Protein AF-A0AAW0F6B8-F1 (afdb_monomer_lite)

pLDDT: mean 89.06, std 10.32, range [27.55, 97.75]

Foldseek 3Di:
DVLVVVQVCLVPADQQKWKWKWKWFDDVVVQWIFTQQDPPTDTDHFFWWADPQEGIDTPPTDIDTDNDSVVVVVSVVRRVVVNVVVLGKMWMKMKMWDCDPVVLKIFIDMDIDIGRPPDPVLLVVLLPDDLLPSHPCSQQFAEADDHDDDDDDDPPDPDVVNVVSVVSVVSSVVRGDYDHHDTRILVVVLVVLVVVLVVLVVVLVVDDDPVVNVVSVVVSVQSVVSSVLSVVCSVPVGPDDRDIGGSPPVPDPD

Secondary structure (DSSP, 8-state):
-HHHHHHHHHHH--TT-EEEEEEEEEETTTTEEEESSSTTPPPEE--EEEETTTEEEETT---EEE-SHHHHHHHHHHHHHHHHHTTPEEEEEEEEEEEEGGGTEEEEEEEEEEE-SS--HHHHHHHHS-GGGSGGGTTTTTSBS---------SSS--HHHHHHHHHHHHHHHH--PBPPPP-BHHHHHHHHHHHHHHHHHHHHH---HHHHHHHHHHHHHHHHHHHHHHHHHHS-TT-PPP-EE--TT----

Sequence (254 aa):
MVDRTVRRALAKMPPSNALFMSLCALKEGENVVLDTLTDGDDFKPVEVNTSPLFGPSVAGANFVKVTVVEQFSKLMGAGLRRCGESRACVVLQLVQVEVKESEQDVNVSSLLALMCPGDISIYRHALDQPVKERGLLSLALGGSCYTVFAAGLTKQPVDEGCLMLSRVAQAVKGSVRNLKPRDGSMKRFIEHTRGAVAQMQRNLERATSDEDKAKMQGYIDTVTLMVEKSEAYLADPVDKMPPTFPHNRERREL

Radius of gyration: 19.89 Å; chains: 1; bounding box: 53×45×49 Å

Structure (mmCIF, N/CA/C/O backbone):
data_AF-A0AAW0F6B8-F1
#
_entry.id   AF-A0AAW0F6B8-F1
#
loop_
_atom_site.group_PDB
_atom_site.id
_atom_site.type_symbol
_atom_site.label_atom_id
_atom_site.label_alt_id
_atom_site.label_comp_id
_atom_site.label_asym_id
_atom_site.label_entity_id
_atom_site.label_seq_id
_atom_site.pdbx_PDB_ins_code
_atom_site.Cartn_x
_atom_site.Cartn_y
_atom_site.Cartn_z
_atom_site.occupancy
_atom_site.B_iso_or_equiv
_atom_site.auth_seq_id
_atom_site.auth_comp_id
_atom_site.auth_asym_id
_atom_site.auth_atom_id
_atom_site.pdbx_PDB_model_num
ATOM 1 N N . MET A 1 1 ? 15.319 -7.200 -6.765 1.00 67.38 1 MET A N 1
ATOM 2 C CA . MET A 1 1 ? 15.077 -7.261 -5.303 1.00 67.38 1 MET A CA 1
ATOM 3 C C . MET A 1 1 ? 13.733 -7.912 -4.993 1.00 67.38 1 MET A C 1
ATOM 5 O O . MET A 1 1 ? 13.733 -8.931 -4.318 1.00 67.38 1 MET A O 1
ATOM 9 N N . VAL A 1 2 ? 12.629 -7.390 -5.541 1.00 85.75 2 VAL A N 1
ATOM 10 C CA . VAL A 1 2 ? 11.258 -7.880 -5.295 1.00 85.75 2 VAL A CA 1
ATOM 11 C C . VAL A 1 2 ? 11.065 -9.373 -5.605 1.00 85.75 2 VAL A C 1
ATOM 13 O O . VAL A 1 2 ? 10.545 -10.085 -4.756 1.00 85.75 2 VAL A O 1
ATOM 16 N N . ASP A 1 3 ? 11.552 -9.877 -6.747 1.00 88.38 3 ASP A N 1
ATOM 17 C CA . ASP A 1 3 ? 11.424 -11.304 -7.120 1.00 88.38 3 ASP A CA 1
ATOM 18 C C . ASP A 1 3 ? 11.961 -12.255 -6.036 1.00 88.38 3 ASP A C 1
ATOM 20 O O . ASP A 1 3 ? 11.307 -13.217 -5.636 1.00 88.38 3 ASP A O 1
ATOM 24 N N . ARG A 1 4 ? 13.128 -11.925 -5.467 1.00 89.25 4 ARG A N 1
ATOM 25 C CA . ARG A 1 4 ? 13.744 -12.709 -4.389 1.00 89.25 4 ARG A CA 1
ATOM 26 C C . ARG A 1 4 ? 12.907 -12.679 -3.110 1.00 89.25 4 ARG A C 1
ATOM 28 O O . ARG A 1 4 ? 12.873 -13.681 -2.398 1.00 89.25 4 ARG A O 1
ATOM 35 N N . THR A 1 5 ? 12.268 -11.548 -2.811 1.00 90.00 5 THR A N 1
ATOM 36 C CA . THR A 1 5 ? 11.353 -11.409 -1.671 1.00 90.00 5 THR A CA 1
ATOM 37 C C . THR A 1 5 ? 10.127 -12.292 -1.866 1.00 90.00 5 THR A C 1
ATOM 39 O O . THR A 1 5 ? 9.839 -13.103 -0.992 1.00 90.00 5 THR A O 1
ATOM 42 N N . VAL A 1 6 ? 9.473 -12.216 -3.029 1.00 93.25 6 VAL A N 1
ATOM 43 C CA . VAL A 1 6 ? 8.283 -13.023 -3.349 1.00 93.25 6 VAL A CA 1
ATOM 44 C C . VAL A 1 6 ? 8.604 -14.513 -3.329 1.00 93.25 6 VAL A C 1
ATOM 46 O O . VAL A 1 6 ? 7.924 -15.272 -2.648 1.00 93.25 6 VAL A O 1
ATOM 49 N N . ARG A 1 7 ? 9.699 -14.935 -3.971 1.00 93.50 7 ARG A N 1
ATOM 50 C CA . ARG A 1 7 ? 10.150 -16.335 -3.952 1.00 93.50 7 ARG A CA 1
ATOM 51 C C . ARG A 1 7 ? 10.342 -16.864 -2.534 1.00 93.50 7 ARG A C 1
ATOM 53 O O . ARG A 1 7 ? 9.952 -17.987 -2.239 1.00 93.50 7 ARG A O 1
ATOM 60 N N . ARG A 1 8 ? 10.949 -16.066 -1.652 1.00 92.12 8 ARG A N 1
ATOM 61 C CA . ARG A 1 8 ? 11.159 -16.445 -0.247 1.00 92.12 8 ARG A CA 1
ATOM 62 C C . ARG A 1 8 ? 9.866 -16.468 0.556 1.00 92.12 8 ARG A C 1
ATOM 64 O O . ARG A 1 8 ? 9.744 -17.338 1.409 1.00 92.12 8 ARG A O 1
ATOM 71 N N . ALA A 1 9 ? 8.963 -15.520 0.310 1.00 91.88 9 ALA A N 1
ATOM 72 C CA . ALA A 1 9 ? 7.661 -15.479 0.959 1.00 91.88 9 ALA A CA 1
ATOM 73 C C . ALA A 1 9 ? 6.867 -16.737 0.594 1.00 91.88 9 ALA A C 1
ATOM 75 O O . ALA A 1 9 ? 6.574 -17.532 1.477 1.00 91.88 9 ALA A O 1
ATOM 76 N N . LEU A 1 10 ? 6.658 -16.989 -0.703 1.00 93.38 10 LEU A N 1
ATOM 77 C CA . LEU A 1 10 ? 5.908 -18.149 -1.193 1.00 93.38 10 LEU A CA 1
ATOM 78 C C . LEU A 1 10 ? 6.512 -19.482 -0.734 1.00 93.38 10 LEU A C 1
ATOM 80 O O . LEU A 1 10 ? 5.780 -20.363 -0.307 1.00 93.38 10 LEU A O 1
ATOM 84 N N . ALA A 1 11 ? 7.843 -19.622 -0.743 1.00 91.38 11 ALA A N 1
ATOM 85 C CA . ALA A 1 11 ? 8.504 -20.862 -0.325 1.00 91.38 11 ALA A CA 1
ATOM 86 C C . ALA A 1 11 ? 8.336 -21.200 1.168 1.00 91.38 11 ALA A C 1
ATOM 88 O O . ALA A 1 11 ? 8.564 -22.341 1.561 1.00 91.38 11 ALA A O 1
ATOM 89 N N . LYS A 1 12 ? 8.007 -20.215 2.010 1.00 90.06 12 LYS A N 1
ATOM 90 C CA . LYS A 1 12 ? 7.853 -20.383 3.464 1.00 90.06 12 LYS A CA 1
ATOM 91 C C . LYS A 1 12 ? 6.405 -20.268 3.929 1.00 90.06 12 LYS A C 1
ATOM 93 O O . LYS A 1 12 ? 6.150 -20.401 5.122 1.00 90.06 12 LYS A O 1
ATOM 98 N N . MET A 1 13 ? 5.489 -19.951 3.022 1.00 90.44 13 MET A N 1
ATOM 99 C CA . MET A 1 13 ? 4.122 -19.589 3.357 1.00 90.44 13 MET A CA 1
ATOM 100 C C . MET A 1 13 ? 3.272 -20.852 3.569 1.00 90.44 13 MET A C 1
ATOM 102 O O . MET A 1 13 ? 3.200 -21.682 2.662 1.00 90.44 13 MET A O 1
ATOM 106 N N . PRO A 1 14 ? 2.624 -21.013 4.738 1.00 88.62 14 PRO A N 1
ATOM 107 C CA . PRO A 1 14 ? 1.602 -22.034 4.941 1.00 88.62 14 PRO A CA 1
ATOM 108 C C . PRO A 1 14 ? 0.430 -21.878 3.956 1.00 88.62 14 PRO A C 1
ATOM 110 O O . PRO A 1 14 ? 0.163 -20.759 3.518 1.00 88.62 14 PRO A O 1
ATOM 113 N N . PRO A 1 15 ? -0.325 -22.950 3.654 1.00 86.19 15 PRO A N 1
ATOM 114 C CA . PRO A 1 15 ? -1.470 -22.882 2.739 1.00 86.19 15 PRO A CA 1
ATOM 115 C C . PRO A 1 15 ? -2.596 -21.934 3.179 1.00 86.19 15 PRO A C 1
ATOM 117 O O . PRO A 1 15 ? -3.306 -21.410 2.327 1.00 86.19 15 PRO A O 1
ATOM 120 N N . SER A 1 16 ? -2.758 -21.717 4.488 1.00 88.06 16 SER A N 1
ATOM 121 C CA . SER A 1 16 ? -3.739 -20.788 5.068 1.00 88.06 16 SER A CA 1
ATOM 122 C C . SER A 1 16 ? -3.369 -19.314 4.874 1.00 88.06 16 SER A C 1
ATOM 124 O O . SER A 1 16 ? -4.216 -18.437 5.031 1.00 88.06 16 SER A O 1
ATOM 126 N N . ASN A 1 17 ? -2.115 -19.032 4.517 1.00 93.81 17 ASN A N 1
ATOM 127 C CA . ASN A 1 17 ? -1.616 -17.687 4.285 1.00 93.81 17 ASN A CA 1
ATOM 128 C C . ASN A 1 17 ? -1.721 -17.319 2.802 1.00 93.81 17 ASN A C 1
ATOM 130 O O . ASN A 1 17 ? -1.642 -18.165 1.910 1.00 93.81 17 ASN A O 1
ATOM 134 N N . ALA A 1 18 ? -1.831 -16.023 2.531 1.00 95.81 18 ALA A N 1
ATOM 135 C CA . ALA A 1 18 ? -1.954 -15.511 1.175 1.00 95.81 18 ALA A CA 1
ATOM 136 C C . ALA A 1 18 ? -0.972 -14.369 0.912 1.00 95.81 18 ALA A C 1
ATOM 138 O O . ALA A 1 18 ? -0.666 -13.561 1.789 1.00 95.81 18 ALA A O 1
ATOM 139 N N . LEU A 1 19 ? -0.501 -14.288 -0.332 1.00 97.00 19 LEU A N 1
ATOM 140 C CA . LEU A 1 19 ? 0.250 -13.152 -0.846 1.00 97.00 19 LEU A CA 1
ATOM 141 C C . LEU A 1 19 ? -0.541 -12.537 -1.995 1.00 97.00 19 LEU A C 1
ATOM 143 O O . LEU A 1 19 ? -0.805 -13.200 -2.995 1.00 97.00 19 LEU A O 1
ATOM 147 N N . PHE A 1 20 ? -0.885 -11.266 -1.863 1.00 97.50 20 PHE A N 1
ATOM 148 C CA . PHE A 1 20 ? -1.573 -10.492 -2.883 1.00 97.50 20 PHE A CA 1
ATOM 149 C C . PHE A 1 20 ? -0.623 -9.487 -3.523 1.00 97.50 20 PHE A C 1
ATOM 151 O O . PHE A 1 20 ? 0.266 -8.943 -2.864 1.00 97.50 20 PHE A O 1
ATOM 158 N N . MET A 1 21 ? -0.834 -9.230 -4.808 1.00 97.50 21 MET A N 1
ATOM 159 C CA . MET A 1 21 ? -0.090 -8.258 -5.597 1.00 97.50 21 MET A CA 1
ATOM 160 C C . MET A 1 21 ? -1.053 -7.306 -6.298 1.00 97.50 21 MET A C 1
ATOM 162 O O . MET A 1 21 ? -1.988 -7.752 -6.954 1.00 97.50 21 MET A O 1
ATOM 166 N N . SER A 1 22 ? -0.754 -6.015 -6.220 1.00 97.69 22 SER A N 1
ATOM 167 C CA . SER A 1 22 ? -1.312 -4.977 -7.081 1.00 97.69 22 SER A CA 1
ATOM 168 C C . SER A 1 22 ? -0.178 -4.261 -7.811 1.00 97.69 22 SER A C 1
ATOM 170 O O . SER A 1 22 ? 0.904 -4.066 -7.245 1.00 97.69 22 SER A O 1
ATOM 172 N N . LEU A 1 23 ? -0.399 -3.905 -9.076 1.00 97.75 23 LEU A N 1
ATOM 173 C CA . LEU A 1 23 ? 0.578 -3.205 -9.901 1.00 97.75 23 LEU A CA 1
ATOM 174 C C . LEU A 1 23 ? -0.128 -2.158 -10.756 1.00 97.75 23 LEU A C 1
ATOM 176 O O . LEU A 1 23 ? -0.921 -2.498 -11.634 1.00 97.75 23 LEU A O 1
ATOM 180 N N . CYS A 1 24 ? 0.199 -0.891 -10.527 1.00 97.12 24 CYS A N 1
ATOM 181 C CA . CYS A 1 24 ? -0.401 0.231 -11.234 1.00 97.12 24 CYS A CA 1
ATOM 182 C C . CYS A 1 24 ? 0.656 1.088 -11.942 1.00 97.12 24 CYS A C 1
ATOM 184 O O . CYS A 1 24 ? 1.783 1.244 -11.462 1.00 97.12 24 CYS A O 1
ATOM 186 N N . ALA A 1 25 ? 0.254 1.680 -13.062 1.00 95.81 25 ALA A N 1
ATOM 187 C CA . ALA A 1 25 ? 0.956 2.743 -13.763 1.00 95.81 25 ALA A CA 1
ATOM 188 C C . ALA A 1 25 ? 0.399 4.091 -13.283 1.00 95.81 25 ALA A C 1
ATOM 190 O O . ALA A 1 25 ? -0.775 4.381 -13.489 1.00 95.81 25 ALA A O 1
ATOM 191 N N . LEU A 1 26 ? 1.222 4.907 -12.627 1.00 95.00 26 LEU A N 1
ATOM 192 C CA . LEU A 1 26 ? 0.843 6.212 -12.082 1.00 95.00 26 LEU A CA 1
ATOM 193 C C . LEU A 1 26 ? 1.483 7.340 -12.892 1.00 95.00 26 LEU A C 1
ATOM 195 O O . LEU A 1 26 ? 2.705 7.386 -13.037 1.00 95.00 26 LEU A O 1
ATOM 199 N N . LYS A 1 27 ? 0.670 8.292 -13.344 1.00 93.31 27 LYS A N 1
ATOM 200 C CA . LYS A 1 27 ? 1.137 9.570 -13.879 1.00 93.31 27 LYS A CA 1
ATOM 201 C C . LYS A 1 27 ? 0.782 10.673 -12.894 1.00 93.31 27 LYS A C 1
ATOM 203 O O . LYS A 1 27 ? -0.350 11.148 -12.865 1.00 93.31 27 LYS A O 1
ATOM 208 N N . GLU A 1 28 ? 1.748 11.044 -12.062 1.00 87.00 28 GLU A N 1
ATOM 209 C CA . GLU A 1 28 ? 1.521 11.981 -10.959 1.00 87.00 28 GLU A CA 1
ATOM 210 C C . GLU A 1 28 ? 1.091 13.366 -11.454 1.00 87.00 28 GLU A C 1
ATOM 212 O O . GLU A 1 28 ? 0.057 13.856 -11.009 1.00 87.00 28 GLU A O 1
ATOM 217 N N . GLY A 1 29 ? 1.777 13.924 -12.458 1.00 86.19 29 GLY A N 1
ATOM 218 C CA . GLY A 1 29 ? 1.454 15.255 -12.981 1.00 86.19 29 GLY A CA 1
ATOM 219 C C . GLY A 1 29 ? 0.079 15.363 -13.656 1.00 86.19 29 GLY A C 1
ATOM 220 O O . GLY A 1 29 ? -0.499 16.444 -13.701 1.00 86.19 29 GLY A O 1
ATOM 221 N N . GLU A 1 30 ? -0.465 14.249 -14.154 1.00 90.50 30 GLU A N 1
ATOM 222 C CA . GLU A 1 30 ? -1.826 14.165 -14.710 1.00 90.50 30 GLU A CA 1
ATOM 223 C C . GLU A 1 30 ? -2.859 13.738 -13.642 1.00 90.50 30 GLU A C 1
ATOM 225 O O . GLU A 1 30 ? -4.059 13.756 -13.900 1.00 90.50 30 GLU A O 1
ATOM 230 N N . ASN A 1 31 ? -2.410 13.348 -12.442 1.00 91.69 31 ASN A N 1
ATOM 231 C CA . ASN A 1 31 ? -3.209 12.741 -11.376 1.00 91.69 31 ASN A CA 1
ATOM 232 C C . ASN A 1 31 ? -4.096 11.577 -11.866 1.00 91.69 31 ASN A C 1
ATOM 234 O O . ASN A 1 31 ? -5.256 11.443 -11.465 1.00 91.69 31 ASN A O 1
ATOM 238 N N . VAL A 1 32 ? -3.536 10.719 -12.727 1.00 95.25 32 VAL A N 1
ATOM 239 C CA . VAL A 1 32 ? -4.215 9.523 -13.249 1.00 95.25 32 VAL A CA 1
ATOM 240 C C . VAL A 1 32 ? -3.432 8.244 -12.982 1.00 95.25 32 VAL A C 1
ATOM 242 O O . VAL A 1 32 ? -2.200 8.225 -12.934 1.00 95.25 32 VAL A O 1
ATOM 245 N N . VAL A 1 33 ? -4.165 7.148 -12.827 1.00 95.81 33 VAL A N 1
ATOM 246 C CA . VAL A 1 33 ? -3.639 5.812 -12.569 1.00 95.81 33 VAL A CA 1
ATOM 247 C C . VAL A 1 33 ? -4.316 4.786 -13.460 1.00 95.81 33 VAL A C 1
ATOM 249 O O . VAL A 1 33 ? -5.500 4.886 -13.769 1.00 95.81 33 VAL A O 1
ATOM 252 N N . LEU A 1 34 ? -3.541 3.792 -13.867 1.00 95.94 34 LEU A N 1
ATOM 253 C CA . LEU A 1 34 ? -3.995 2.644 -14.626 1.00 95.94 34 LEU A CA 1
ATOM 254 C C . LEU A 1 34 ? -3.642 1.369 -13.861 1.00 95.94 34 LEU A C 1
ATOM 256 O O . LEU A 1 34 ? -2.483 1.163 -13.495 1.00 95.94 34 LEU A O 1
ATOM 260 N N . ASP A 1 35 ? -4.624 0.499 -13.650 1.00 96.12 35 ASP A N 1
ATOM 261 C CA . ASP A 1 35 ? -4.364 -0.862 -13.197 1.00 96.12 35 ASP A CA 1
ATOM 262 C C . ASP A 1 35 ? -3.740 -1.672 -14.337 1.00 96.12 35 ASP A C 1
ATOM 264 O O . ASP A 1 35 ? -4.262 -1.736 -15.452 1.00 96.12 35 ASP A O 1
ATOM 268 N N . THR A 1 36 ? -2.575 -2.260 -14.074 1.00 96.31 36 THR A N 1
ATOM 269 C CA . THR A 1 36 ? -1.840 -3.008 -15.095 1.00 96.31 36 THR A CA 1
ATOM 270 C C . THR A 1 36 ? -2.160 -4.501 -15.104 1.00 96.31 36 THR A C 1
ATOM 272 O O . THR A 1 36 ? -1.724 -5.198 -16.025 1.00 96.31 36 THR A O 1
ATOM 275 N N . LEU A 1 37 ? -2.907 -4.989 -14.108 1.00 93.69 37 LEU A N 1
ATOM 276 C CA . LEU A 1 37 ? -3.274 -6.395 -13.945 1.00 93.69 37 LEU A CA 1
ATOM 277 C C . LEU A 1 37 ? -4.593 -6.760 -14.642 1.00 93.69 37 LEU A C 1
ATOM 279 O O . LEU A 1 37 ? -4.871 -7.947 -14.805 1.00 93.69 37 LEU A O 1
ATOM 283 N N . THR A 1 38 ? -5.375 -5.769 -15.073 1.00 86.00 38 THR A N 1
ATOM 284 C CA . THR A 1 38 ? -6.616 -5.932 -15.843 1.00 86.00 38 THR A CA 1
ATOM 285 C C . THR A 1 38 ? -6.435 -5.513 -17.294 1.00 86.00 38 THR A C 1
ATOM 287 O O . THR A 1 38 ? -5.890 -4.447 -17.593 1.00 86.00 38 THR A O 1
ATOM 290 N N . ASP A 1 39 ? -6.902 -6.345 -18.220 1.00 77.62 39 ASP A N 1
ATOM 291 C CA . ASP A 1 39 ? -6.908 -6.009 -19.642 1.00 77.62 39 ASP A CA 1
ATOM 292 C C . ASP A 1 39 ? -8.039 -5.016 -19.953 1.00 77.62 39 ASP A C 1
ATOM 294 O O . ASP A 1 39 ? -9.150 -5.148 -19.442 1.00 77.62 39 ASP A O 1
ATOM 298 N N . GLY A 1 40 ? -7.763 -4.028 -20.809 1.00 70.62 40 GLY A N 1
ATOM 299 C CA . GLY A 1 40 ? -8.776 -3.090 -21.314 1.00 70.62 40 GLY A CA 1
ATOM 300 C C . GLY A 1 40 ? -9.133 -1.916 -20.398 1.00 70.62 40 GLY A C 1
ATOM 301 O O . GLY A 1 40 ? -10.035 -1.157 -20.738 1.00 70.62 40 GLY A O 1
AT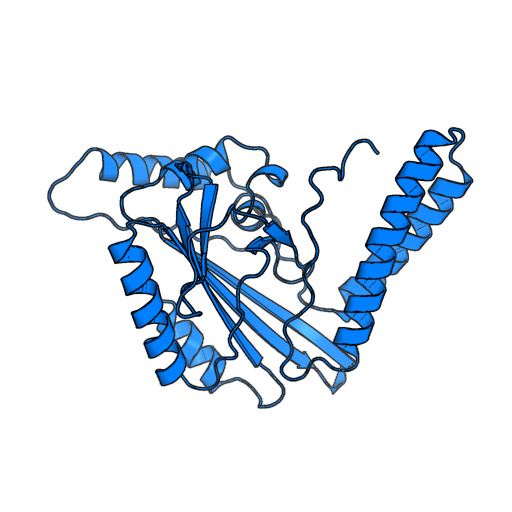OM 302 N N . ASP A 1 41 ? -8.446 -1.740 -19.268 1.00 78.50 41 ASP A N 1
ATOM 303 C CA . ASP A 1 41 ? -8.598 -0.529 -18.460 1.00 78.50 41 ASP A CA 1
ATOM 304 C C . ASP A 1 41 ? -7.853 0.668 -19.073 1.00 78.50 41 ASP A C 1
ATOM 306 O O . ASP A 1 41 ? -6.728 0.535 -19.568 1.00 78.50 41 ASP A O 1
ATOM 310 N N . ASP A 1 42 ? -8.481 1.840 -18.969 1.00 88.94 42 ASP A N 1
ATOM 311 C CA . ASP A 1 42 ? -7.898 3.149 -19.264 1.00 88.94 42 ASP A CA 1
ATOM 312 C C . ASP A 1 42 ? -7.404 3.842 -17.986 1.00 88.94 42 ASP A C 1
ATOM 314 O O . ASP A 1 42 ? -7.751 3.467 -16.860 1.00 88.94 42 ASP A O 1
ATOM 318 N N . PHE A 1 43 ? -6.595 4.886 -18.164 1.00 95.25 43 PHE A N 1
ATOM 319 C CA . PHE A 1 43 ? -6.202 5.776 -17.074 1.00 95.25 43 PHE A CA 1
ATOM 320 C C . PHE A 1 43 ? -7.429 6.460 -16.455 1.00 95.25 43 PHE A C 1
ATOM 322 O O . PHE A 1 43 ? -8.243 7.059 -17.157 1.00 95.25 43 PHE A O 1
ATOM 329 N N . LYS A 1 44 ? -7.534 6.406 -15.125 1.00 94.88 44 LYS A N 1
ATOM 330 C CA . LYS A 1 44 ? -8.622 6.995 -14.329 1.00 94.88 44 LYS A CA 1
ATOM 331 C C . LYS A 1 44 ? -8.056 7.966 -13.291 1.00 94.88 44 LYS A C 1
ATOM 333 O O . LYS A 1 44 ? -6.888 7.820 -12.924 1.00 94.88 44 LYS A O 1
ATOM 338 N N . PRO A 1 45 ? -8.840 8.940 -12.794 1.00 95.31 45 PRO A N 1
ATOM 339 C CA . PRO A 1 45 ? -8.403 9.816 -11.710 1.00 95.31 45 PRO A CA 1
ATOM 340 C C . PRO A 1 45 ? -7.890 9.024 -10.502 1.00 95.31 45 PRO A C 1
ATOM 342 O O . PRO A 1 45 ? -8.484 8.018 -10.112 1.00 95.31 45 PRO A O 1
ATOM 345 N N . VAL A 1 46 ? -6.779 9.468 -9.911 1.00 93.50 46 VAL A N 1
ATOM 346 C CA . VAL A 1 46 ? -6.217 8.818 -8.721 1.00 93.50 46 VAL A CA 1
ATOM 347 C C . VAL A 1 46 ? -7.123 9.075 -7.525 1.00 93.50 46 VAL A C 1
ATOM 349 O O . VAL A 1 46 ? -7.230 10.197 -7.028 1.00 93.50 46 VAL A O 1
ATOM 352 N N . GLU A 1 47 ? -7.684 7.998 -6.997 1.00 94.31 47 GLU A N 1
ATOM 353 C CA . GLU A 1 47 ? -8.321 7.961 -5.689 1.00 94.31 47 GLU A CA 1
ATOM 354 C C . GLU A 1 47 ? -7.517 7.057 -4.753 1.00 94.31 47 GLU A C 1
ATOM 356 O O . GLU A 1 47 ? -6.898 6.075 -5.173 1.00 94.31 47 GLU A O 1
ATOM 361 N N . VAL A 1 48 ? -7.491 7.401 -3.465 1.00 93.94 48 VAL A N 1
ATOM 362 C CA . VAL A 1 48 ? -6.719 6.667 -2.459 1.00 93.94 48 VAL A CA 1
ATOM 363 C C . VAL A 1 48 ? -7.673 6.074 -1.439 1.00 93.94 48 VAL A C 1
ATOM 365 O O . VAL A 1 48 ? -8.391 6.798 -0.750 1.00 93.94 48 VAL A O 1
ATOM 368 N N . ASN A 1 49 ? -7.606 4.758 -1.279 1.00 94.31 49 ASN A N 1
ATOM 369 C CA . ASN A 1 49 ? -8.141 4.081 -0.109 1.00 94.31 49 ASN A CA 1
ATOM 370 C C . ASN A 1 49 ? -7.016 3.828 0.891 1.00 94.31 49 ASN A C 1
ATOM 372 O O . ASN A 1 49 ? -5.847 3.719 0.536 1.00 94.31 49 ASN A O 1
ATOM 376 N N . THR A 1 50 ? -7.352 3.720 2.167 1.00 92.06 50 THR A N 1
ATOM 377 C CA . THR A 1 50 ? -6.418 3.372 3.233 1.00 92.06 50 THR A CA 1
ATOM 378 C C . THR A 1 50 ? -6.914 2.129 3.954 1.00 92.06 50 THR A C 1
ATOM 380 O O . THR A 1 50 ? -8.050 2.085 4.422 1.00 92.06 50 THR A O 1
ATOM 383 N N . SER A 1 51 ? -6.048 1.128 4.078 1.00 92.12 51 SER A N 1
ATOM 384 C CA . SER A 1 51 ? -6.215 0.064 5.061 1.00 92.12 51 SER A CA 1
ATOM 385 C C . SER A 1 51 ? -5.530 0.463 6.369 1.00 92.12 51 SER A C 1
ATOM 387 O O . SER A 1 51 ? -4.397 0.958 6.336 1.00 92.12 51 SER A O 1
ATOM 389 N N . PRO A 1 52 ? -6.151 0.226 7.535 1.00 86.94 52 PRO A N 1
ATOM 390 C CA . PRO A 1 52 ? -5.482 0.432 8.816 1.00 86.94 52 PRO A CA 1
ATOM 391 C C . PRO A 1 52 ? -4.253 -0.472 9.005 1.00 86.94 52 PRO A C 1
ATOM 393 O O . PRO A 1 52 ? -3.360 -0.109 9.773 1.00 86.94 52 PRO A O 1
ATOM 396 N N . LEU A 1 53 ? -4.199 -1.602 8.290 1.00 90.75 53 LEU A N 1
ATOM 397 C CA . LEU A 1 53 ? -3.167 -2.625 8.438 1.00 90.75 53 LEU A CA 1
ATOM 398 C C . LEU A 1 53 ? -1.989 -2.426 7.485 1.00 90.75 53 LEU A C 1
ATOM 400 O O . LEU A 1 53 ? -0.839 -2.464 7.908 1.00 90.75 53 LEU A O 1
ATOM 404 N N . PHE A 1 54 ? -2.268 -2.191 6.201 1.00 92.00 54 PHE A N 1
ATOM 405 C CA . PHE A 1 54 ? -1.221 -2.088 5.180 1.00 92.00 54 PHE A CA 1
ATOM 406 C C . PHE A 1 54 ? -1.064 -0.696 4.567 1.00 92.00 54 PHE A C 1
ATOM 408 O O . PHE A 1 54 ? -0.146 -0.493 3.769 1.00 92.00 54 PHE A O 1
ATOM 415 N N . GLY A 1 55 ? -1.918 0.258 4.947 1.00 92.31 55 GLY A N 1
ATOM 416 C CA . GLY A 1 55 ? -1.797 1.656 4.561 1.00 92.31 55 GLY A CA 1
ATOM 417 C C . GLY A 1 55 ? -2.529 2.071 3.286 1.00 92.31 55 GLY A C 1
ATOM 418 O O . GLY A 1 55 ? -3.474 1.405 2.863 1.00 92.31 55 GLY A O 1
ATOM 419 N N . PRO A 1 56 ? -2.126 3.217 2.709 1.00 94.25 56 PRO A N 1
ATOM 420 C CA . PRO A 1 56 ? -2.648 3.734 1.454 1.00 94.25 56 PRO A CA 1
ATOM 421 C C . PRO A 1 56 ? -2.509 2.736 0.303 1.00 94.25 56 PRO A C 1
ATOM 423 O O . PRO A 1 56 ? -1.523 2.005 0.200 1.00 94.25 56 PRO A O 1
ATOM 426 N N . SER A 1 57 ? -3.489 2.760 -0.586 1.00 95.44 57 SER A N 1
ATOM 427 C CA . SER A 1 57 ? -3.564 1.973 -1.813 1.00 95.44 57 SER A CA 1
ATOM 428 C C . SER A 1 57 ? -4.407 2.729 -2.831 1.00 95.44 57 SER A C 1
ATOM 430 O O . SER A 1 57 ? -5.246 3.550 -2.455 1.00 95.44 57 SER A O 1
ATOM 432 N N . VAL A 1 58 ? -4.192 2.451 -4.111 1.00 95.25 58 VAL A N 1
ATOM 433 C CA . VAL A 1 58 ? -5.036 2.991 -5.178 1.00 95.25 58 VAL A CA 1
ATOM 434 C C . VAL A 1 58 ? -6.447 2.421 -5.015 1.00 95.25 58 VAL A C 1
ATOM 436 O O . VAL A 1 5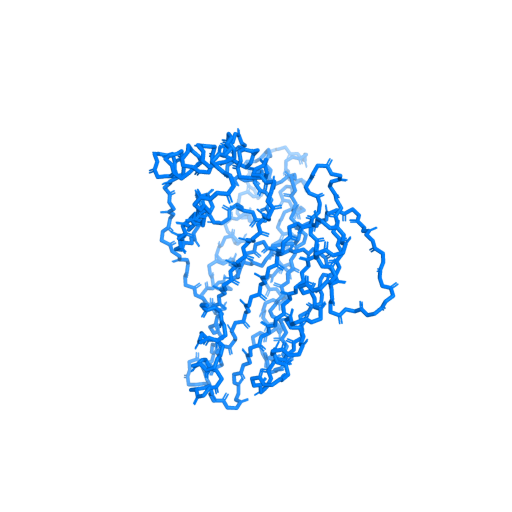8 ? -6.621 1.208 -4.883 1.00 95.25 58 VAL A O 1
ATOM 439 N N . ALA A 1 59 ? -7.453 3.291 -4.969 1.00 93.81 59 ALA A N 1
ATOM 440 C CA . ALA A 1 59 ? -8.840 2.864 -4.859 1.00 93.81 59 ALA A CA 1
ATOM 441 C C . ALA A 1 59 ? -9.251 2.084 -6.117 1.00 93.81 59 ALA A C 1
ATOM 443 O O . ALA A 1 59 ? -8.918 2.466 -7.236 1.00 93.81 59 ALA A O 1
ATOM 444 N N . GLY A 1 60 ? -9.941 0.959 -5.924 1.00 91.25 60 GLY A N 1
ATOM 445 C CA . GLY A 1 60 ? -10.358 0.081 -7.021 1.00 91.25 60 GLY A CA 1
ATOM 446 C C . GLY A 1 60 ? -9.233 -0.726 -7.678 1.00 91.25 60 GLY A C 1
ATOM 447 O O . GLY A 1 60 ? -9.513 -1.459 -8.620 1.00 91.25 60 GLY A O 1
ATOM 448 N N . ALA A 1 61 ? -7.988 -0.635 -7.196 1.00 93.12 61 ALA A N 1
ATOM 449 C CA . ALA A 1 61 ? -6.904 -1.451 -7.726 1.00 93.12 61 ALA A CA 1
ATOM 450 C C . ALA A 1 61 ? -7.129 -2.941 -7.445 1.00 93.12 61 ALA A C 1
ATOM 452 O O . ALA A 1 61 ? -7.526 -3.337 -6.344 1.00 93.12 61 ALA A O 1
ATOM 453 N N . ASN A 1 62 ? -6.819 -3.773 -8.433 1.00 94.94 62 ASN A N 1
ATOM 454 C CA . ASN A 1 62 ? -6.909 -5.214 -8.319 1.00 94.94 62 ASN A CA 1
ATOM 455 C C . ASN A 1 62 ? -5.745 -5.753 -7.494 1.00 94.94 62 ASN A C 1
ATOM 457 O O . ASN A 1 62 ? -4.576 -5.414 -7.704 1.00 94.94 62 ASN A O 1
ATOM 461 N N . PHE A 1 63 ? -6.090 -6.636 -6.561 1.00 96.31 63 PHE A N 1
ATOM 462 C CA . PHE A 1 63 ? -5.151 -7.412 -5.767 1.00 96.31 63 PHE A CA 1
ATOM 463 C C . PHE A 1 63 ? -5.281 -8.879 -6.160 1.00 96.31 63 PHE A C 1
ATOM 465 O O . PHE A 1 63 ? -6.204 -9.576 -5.744 1.00 96.31 63 PHE A O 1
ATOM 472 N N . VAL A 1 64 ? -4.349 -9.354 -6.981 1.00 96.25 64 VAL A N 1
ATOM 473 C CA . VAL A 1 64 ? -4.331 -10.738 -7.458 1.00 96.25 64 VAL A CA 1
ATOM 474 C C . VAL A 1 64 ? -3.579 -11.605 -6.455 1.00 96.25 64 VAL A C 1
ATOM 476 O O . VAL A 1 64 ? -2.447 -11.287 -6.079 1.00 96.25 64 VAL A O 1
ATOM 479 N N . LYS A 1 65 ? -4.186 -12.723 -6.038 1.00 95.88 65 LYS A N 1
ATOM 480 C CA . LYS A 1 65 ? -3.508 -13.738 -5.222 1.00 95.88 65 LYS A CA 1
ATOM 481 C C . LYS A 1 65 ? -2.400 -14.401 -6.044 1.00 95.88 65 LYS A C 1
ATOM 483 O O . LYS A 1 65 ? -2.642 -14.971 -7.110 1.00 95.88 65 LYS A O 1
ATOM 488 N N . VAL A 1 66 ? -1.184 -14.342 -5.519 1.00 95.75 66 VAL A N 1
ATOM 489 C CA . VAL A 1 66 ? 0.009 -14.961 -6.088 1.00 95.75 66 VAL A CA 1
ATOM 490 C C . VAL A 1 66 ? 0.254 -16.280 -5.370 1.00 95.75 66 VAL A C 1
ATOM 492 O O . VAL A 1 66 ? 0.488 -16.304 -4.164 1.00 95.75 66 VAL A O 1
ATOM 495 N N . THR A 1 67 ? 0.228 -17.379 -6.120 1.00 92.50 67 THR A N 1
ATOM 496 C CA . THR A 1 67 ? 0.447 -18.730 -5.569 1.00 92.50 67 THR A CA 1
ATOM 497 C C . THR A 1 67 ? 1.804 -19.309 -5.952 1.00 92.50 67 THR A C 1
ATOM 499 O O . THR A 1 67 ? 2.398 -20.053 -5.177 1.00 92.50 67 THR A O 1
ATOM 502 N N . VAL A 1 68 ? 2.327 -18.929 -7.121 1.00 93.81 68 VAL A N 1
ATOM 503 C CA . VAL A 1 68 ? 3.601 -19.418 -7.660 1.00 93.81 68 VAL A CA 1
ATOM 504 C C . VAL A 1 68 ? 4.429 -18.275 -8.246 1.00 93.81 68 VAL A C 1
ATOM 506 O O . VAL A 1 68 ? 3.900 -17.243 -8.669 1.00 93.81 68 VAL A O 1
ATOM 509 N N . VAL A 1 69 ? 5.752 -18.444 -8.267 1.00 94.38 69 VAL A N 1
ATOM 510 C CA . VAL A 1 69 ? 6.684 -17.379 -8.675 1.00 94.38 69 VAL A CA 1
ATOM 511 C C . VAL A 1 69 ? 6.548 -17.062 -10.162 1.00 94.38 69 VAL A C 1
ATOM 513 O O . VAL A 1 69 ? 6.633 -15.907 -10.556 1.00 94.38 69 VAL A O 1
ATOM 516 N N . GLU A 1 70 ? 6.271 -18.064 -10.987 1.00 94.75 70 GLU A N 1
ATOM 517 C CA . GLU A 1 70 ? 6.106 -17.928 -12.433 1.00 94.75 70 GLU A CA 1
ATOM 518 C C . GLU A 1 70 ? 4.918 -17.015 -12.771 1.00 94.75 70 GLU A C 1
ATOM 520 O O . GLU A 1 70 ? 5.019 -16.151 -13.645 1.00 94.75 70 GLU A O 1
ATOM 525 N N . GLN A 1 71 ? 3.812 -17.158 -12.028 1.00 95.19 71 GLN A N 1
ATOM 526 C CA . GLN A 1 71 ? 2.640 -16.287 -12.130 1.00 95.19 71 GLN A CA 1
ATOM 527 C C . GLN A 1 71 ? 3.025 -14.843 -11.789 1.00 95.19 71 GLN A C 1
ATOM 529 O O . GLN A 1 71 ? 2.723 -13.931 -12.558 1.00 95.19 71 GLN A O 1
ATOM 534 N N . PHE A 1 72 ? 3.739 -14.640 -10.678 1.00 96.00 72 PHE A N 1
ATOM 535 C CA . PHE A 1 72 ? 4.237 -13.323 -10.281 1.00 96.00 72 PHE A CA 1
ATOM 536 C C . PHE A 1 72 ? 5.126 -12.694 -11.358 1.00 96.00 72 PHE A C 1
ATOM 538 O O . PHE A 1 72 ? 4.896 -11.553 -11.754 1.00 96.00 72 PHE A O 1
ATOM 545 N N . SER A 1 73 ? 6.116 -13.431 -11.868 1.00 95.75 73 SER A N 1
ATOM 546 C CA . SER A 1 73 ? 7.037 -12.927 -12.889 1.00 95.75 73 SER A CA 1
ATOM 547 C C . SER A 1 73 ? 6.301 -12.560 -14.183 1.00 95.75 73 SER A C 1
ATOM 549 O O . SER A 1 73 ? 6.628 -11.544 -14.798 1.00 95.75 73 SER A O 1
ATOM 551 N N . LYS A 1 74 ? 5.279 -13.335 -14.577 1.00 95.44 74 LYS A N 1
ATOM 552 C CA . LYS A 1 74 ? 4.435 -13.034 -15.744 1.00 95.44 74 LYS A CA 1
ATOM 553 C C . LYS A 1 74 ? 3.642 -11.738 -15.554 1.00 95.44 74 LYS A C 1
ATOM 555 O O . LYS A 1 74 ? 3.696 -10.877 -16.433 1.00 95.44 74 LYS A O 1
ATOM 560 N N . LEU A 1 75 ? 2.950 -11.589 -14.420 1.00 96.00 75 LEU A N 1
ATOM 561 C CA . LEU A 1 75 ? 2.162 -10.391 -14.094 1.00 96.00 75 LEU A CA 1
ATOM 562 C C . LEU A 1 75 ? 3.054 -9.149 -13.999 1.00 96.00 75 LEU A C 1
ATOM 564 O O . LEU A 1 75 ? 2.779 -8.137 -14.637 1.00 96.00 75 LEU A O 1
ATOM 568 N N . MET A 1 76 ? 4.176 -9.256 -13.282 1.00 96.12 76 MET A N 1
ATOM 569 C CA . MET A 1 76 ? 5.166 -8.187 -13.167 1.00 96.12 76 MET A CA 1
ATOM 570 C C . MET A 1 76 ? 5.710 -7.775 -14.537 1.00 96.12 76 MET A C 1
ATOM 572 O O . MET A 1 76 ? 5.755 -6.592 -14.854 1.00 96.12 76 MET A O 1
ATOM 576 N N . GLY A 1 77 ? 6.107 -8.738 -15.373 1.00 95.81 77 GLY A N 1
ATOM 577 C CA . GLY A 1 77 ? 6.638 -8.455 -16.703 1.00 95.81 77 GLY A CA 1
ATOM 578 C C . GLY A 1 77 ? 5.623 -7.763 -17.613 1.00 95.81 77 GLY A C 1
ATOM 579 O O . GLY A 1 77 ? 5.989 -6.835 -18.329 1.00 95.81 77 GLY A O 1
ATOM 580 N N . ALA A 1 78 ? 4.356 -8.188 -17.583 1.00 95.19 78 ALA A N 1
ATOM 581 C CA . ALA A 1 78 ? 3.285 -7.548 -18.345 1.00 95.19 78 ALA A CA 1
ATOM 582 C C . ALA A 1 78 ? 2.996 -6.125 -17.854 1.00 95.19 78 ALA A C 1
ATOM 584 O O . ALA A 1 78 ? 2.977 -5.198 -18.663 1.00 95.19 78 ALA A O 1
ATOM 585 N N . GLY A 1 79 ? 2.855 -5.931 -16.541 1.00 95.44 79 GLY A N 1
ATOM 586 C CA . GLY A 1 79 ? 2.560 -4.609 -16.000 1.00 95.44 79 GLY A CA 1
ATOM 587 C C . GLY A 1 79 ? 3.709 -3.617 -16.167 1.00 95.44 79 GLY A C 1
ATOM 588 O O . GLY A 1 79 ? 3.476 -2.479 -16.559 1.00 95.44 79 GLY A O 1
ATOM 589 N N . LEU A 1 80 ? 4.965 -4.054 -16.004 1.00 95.56 80 LEU A N 1
ATOM 590 C CA . LEU A 1 80 ? 6.133 -3.207 -16.274 1.00 95.56 80 LEU A CA 1
ATOM 591 C C . LEU A 1 80 ? 6.208 -2.755 -17.739 1.00 95.56 80 LEU A C 1
ATOM 593 O O . LEU A 1 80 ? 6.609 -1.618 -17.988 1.00 95.56 80 LEU A O 1
ATOM 597 N N . ARG A 1 81 ? 5.809 -3.604 -18.701 1.00 94.62 81 ARG A N 1
ATOM 598 C CA . ARG A 1 81 ? 5.710 -3.195 -20.113 1.00 94.62 81 ARG A CA 1
ATOM 599 C C . ARG A 1 81 ? 4.687 -2.076 -20.289 1.00 94.62 81 ARG A C 1
ATOM 601 O O . ARG A 1 81 ? 5.042 -1.045 -20.850 1.00 94.62 81 ARG A O 1
ATOM 608 N N . ARG A 1 82 ? 3.488 -2.219 -19.712 1.00 93.69 82 ARG A N 1
ATOM 609 C CA . ARG A 1 82 ? 2.440 -1.181 -19.757 1.00 93.69 82 ARG A CA 1
ATOM 610 C C . ARG A 1 82 ? 2.892 0.133 -19.113 1.00 93.69 82 ARG A C 1
ATOM 612 O O . ARG A 1 82 ? 2.651 1.206 -19.668 1.00 93.69 82 ARG A O 1
ATOM 619 N N . CYS A 1 83 ? 3.597 0.079 -17.980 1.00 94.12 83 CYS A N 1
ATOM 620 C CA . CYS A 1 83 ? 4.183 1.275 -17.362 1.00 94.12 83 CYS A CA 1
ATOM 621 C C . CYS A 1 83 ? 5.222 1.941 -18.279 1.00 94.12 83 CYS A C 1
ATOM 623 O O . CYS A 1 83 ? 5.243 3.163 -18.401 1.00 94.12 83 CYS A O 1
ATOM 625 N N . GLY A 1 84 ? 6.068 1.148 -18.945 1.00 92.81 84 GLY A N 1
ATOM 626 C CA . GLY A 1 84 ? 7.071 1.647 -19.887 1.00 92.81 84 GLY A CA 1
ATOM 627 C C . GLY A 1 84 ? 6.458 2.306 -21.125 1.00 92.81 84 GLY A C 1
ATOM 628 O O . GLY A 1 84 ? 6.847 3.417 -21.480 1.00 92.81 84 GLY A O 1
ATOM 629 N N . GLU A 1 85 ? 5.466 1.660 -21.741 1.00 92.25 85 GLU A N 1
ATOM 630 C CA . GLU A 1 85 ? 4.724 2.170 -22.906 1.00 92.25 85 GLU A CA 1
ATOM 631 C C . GLU A 1 85 ? 4.019 3.498 -22.600 1.00 92.25 85 GLU A C 1
ATOM 633 O O . GLU A 1 85 ? 4.027 4.416 -23.418 1.00 92.25 85 GLU A O 1
ATOM 638 N N . SER A 1 86 ? 3.471 3.630 -21.389 1.00 90.88 86 SER A N 1
ATOM 639 C CA . SER A 1 86 ? 2.782 4.841 -20.924 1.00 90.88 86 SER A CA 1
ATOM 640 C C . SER A 1 86 ? 3.696 5.891 -20.278 1.00 90.88 86 SER A C 1
ATOM 642 O O . SER A 1 86 ? 3.205 6.955 -19.894 1.00 90.88 86 SER A O 1
ATOM 644 N N . ARG A 1 87 ? 5.007 5.617 -20.157 1.00 90.94 87 ARG A N 1
ATOM 645 C CA . ARG A 1 87 ? 5.996 6.455 -19.445 1.00 90.94 87 ARG A CA 1
ATOM 646 C C . ARG A 1 87 ? 5.562 6.819 -18.016 1.00 90.94 87 ARG A C 1
ATOM 648 O O . ARG A 1 87 ? 5.794 7.931 -17.554 1.00 90.94 87 ARG A O 1
ATOM 655 N N . ALA A 1 88 ? 4.916 5.883 -17.331 1.00 93.12 88 ALA A N 1
ATOM 656 C CA . ALA A 1 88 ? 4.358 6.078 -15.999 1.00 93.12 88 ALA A CA 1
ATOM 657 C C . ALA A 1 88 ? 5.289 5.558 -14.889 1.00 93.12 88 ALA A C 1
ATOM 659 O O . ALA A 1 88 ? 6.101 4.649 -15.093 1.00 93.12 88 ALA A O 1
ATOM 660 N N . CYS A 1 89 ? 5.122 6.091 -13.678 1.00 94.56 89 CYS A N 1
ATOM 661 C CA . CYS A 1 89 ? 5.667 5.488 -12.466 1.00 94.56 89 CYS A CA 1
ATOM 662 C C . CYS A 1 89 ? 5.047 4.106 -12.232 1.00 94.56 89 CYS A C 1
ATOM 664 O O . CYS A 1 89 ? 3.854 3.893 -12.433 1.00 94.56 89 CYS A O 1
ATOM 666 N N . VAL A 1 90 ? 5.846 3.182 -11.717 1.00 95.69 90 VAL A N 1
ATOM 667 C CA . VAL A 1 90 ? 5.404 1.862 -11.275 1.00 95.69 90 VAL A CA 1
ATOM 668 C C . VAL A 1 90 ? 5.054 1.925 -9.795 1.00 95.69 90 VAL A C 1
ATOM 670 O O . VAL A 1 90 ? 5.933 2.182 -8.972 1.00 95.69 90 VAL A O 1
ATOM 673 N N . VAL A 1 91 ? 3.800 1.635 -9.458 1.00 96.56 91 VAL A N 1
ATOM 674 C CA . VAL A 1 91 ? 3.328 1.443 -8.083 1.00 96.56 91 VAL A CA 1
ATOM 675 C C . VAL A 1 91 ? 3.071 -0.044 -7.875 1.00 96.56 91 VAL A C 1
ATOM 677 O O . VAL A 1 91 ? 2.087 -0.583 -8.371 1.00 96.56 91 VAL A O 1
ATOM 680 N N . LEU A 1 92 ? 3.960 -0.718 -7.152 1.00 97.56 92 LEU A N 1
ATOM 681 C CA . LEU A 1 92 ? 3.787 -2.107 -6.740 1.00 97.56 92 LEU A CA 1
ATOM 682 C C . LEU A 1 92 ? 3.393 -2.157 -5.269 1.00 97.56 92 LEU A C 1
ATOM 684 O O . LEU A 1 92 ? 4.131 -1.663 -4.414 1.00 97.56 92 LEU A O 1
ATOM 688 N N . GLN A 1 93 ? 2.308 -2.859 -4.969 1.00 97.50 93 GLN A N 1
ATOM 689 C CA . GLN A 1 93 ? 1.926 -3.186 -3.604 1.00 97.50 93 GLN A CA 1
ATOM 690 C C . GLN A 1 93 ? 1.839 -4.700 -3.438 1.00 97.50 93 GLN A C 1
ATOM 692 O O . GLN A 1 93 ? 1.125 -5.381 -4.169 1.00 97.50 93 GLN A O 1
ATOM 697 N N . LEU A 1 94 ? 2.584 -5.227 -2.470 1.00 97.56 94 LEU A N 1
ATOM 698 C CA . LEU A 1 94 ? 2.470 -6.607 -2.018 1.00 97.56 94 LEU A CA 1
ATOM 699 C C . LEU A 1 94 ? 1.846 -6.610 -0.632 1.00 97.56 94 LEU A C 1
ATOM 701 O O . LEU A 1 94 ? 2.280 -5.845 0.232 1.00 97.56 94 LEU A O 1
ATOM 705 N N . VAL A 1 95 ? 0.867 -7.481 -0.411 1.00 97.12 95 VAL A N 1
ATOM 706 C CA . VAL A 1 95 ? 0.256 -7.669 0.905 1.00 97.12 95 VAL A CA 1
ATOM 707 C C . VAL A 1 95 ? 0.264 -9.143 1.257 1.00 97.12 95 VAL A C 1
ATOM 709 O O . VAL A 1 95 ? -0.308 -9.968 0.553 1.00 97.12 95 VAL A O 1
ATOM 712 N N . GLN A 1 96 ? 0.944 -9.464 2.347 1.00 95.75 96 GLN A N 1
ATOM 713 C CA . GLN A 1 96 ? 0.983 -10.790 2.926 1.00 95.75 96 GLN A CA 1
ATOM 714 C C . GLN A 1 96 ? -0.023 -10.857 4.073 1.00 95.75 96 GLN A C 1
ATOM 716 O O . GLN A 1 96 ? 0.019 -10.035 4.989 1.00 95.75 96 GLN A O 1
ATOM 721 N N . VAL A 1 97 ? -0.895 -11.855 4.013 1.00 96.69 97 VAL A N 1
ATOM 722 C CA . VAL A 1 97 ? -1.873 -12.198 5.042 1.00 96.69 97 VAL A CA 1
ATOM 723 C C . VAL A 1 97 ? -1.414 -13.488 5.707 1.00 96.69 97 VAL A C 1
ATOM 725 O O . VAL A 1 97 ? -1.267 -14.517 5.047 1.00 96.69 97 VAL A O 1
ATOM 728 N N . GLU A 1 98 ? -1.163 -13.418 7.007 1.00 95.12 98 GLU A N 1
ATOM 729 C CA . GLU A 1 98 ? -0.811 -14.546 7.860 1.00 95.12 98 GLU A CA 1
ATOM 730 C C . GLU A 1 98 ? -1.976 -14.875 8.793 1.00 95.12 98 GLU A C 1
ATOM 732 O O . GLU A 1 98 ? -2.343 -14.060 9.639 1.00 95.12 98 GLU A O 1
ATOM 737 N N . VAL A 1 99 ? -2.551 -16.068 8.647 1.00 95.00 99 VAL A N 1
ATOM 738 C CA . VAL A 1 99 ? -3.624 -16.563 9.511 1.00 95.00 99 VAL A CA 1
ATOM 739 C C . VAL A 1 99 ? -2.999 -17.311 10.682 1.00 95.00 99 VAL A C 1
ATOM 741 O O . VAL A 1 99 ? -2.349 -18.343 10.511 1.00 95.00 99 VAL A O 1
ATOM 744 N N . LYS A 1 100 ? -3.206 -16.792 11.891 1.00 93.38 100 LYS A N 1
ATOM 745 C CA . LYS A 1 100 ? -2.717 -17.382 13.137 1.00 93.38 100 LYS A CA 1
ATOM 746 C C . LYS A 1 100 ? -3.861 -18.057 13.877 1.00 93.38 100 LYS A C 1
ATOM 748 O O . LYS A 1 100 ? -4.430 -17.500 14.814 1.00 93.38 100 LYS A O 1
ATOM 753 N N . GLU A 1 101 ? -4.179 -19.280 13.465 1.00 89.94 101 GLU A N 1
ATOM 754 C CA . GLU A 1 101 ? -5.316 -20.043 14.001 1.00 89.94 101 GLU A CA 1
ATOM 755 C C . GLU A 1 101 ? -5.268 -20.194 15.530 1.00 89.94 101 GLU A C 1
ATOM 757 O O . GLU A 1 101 ? -6.278 -19.993 16.201 1.00 89.94 101 GLU A O 1
ATOM 762 N N . SER A 1 102 ? -4.085 -20.453 16.102 1.00 91.56 102 SER A N 1
ATOM 763 C CA . SER A 1 102 ? -3.905 -20.597 17.554 1.00 91.56 102 SER A CA 1
ATOM 764 C C . SER A 1 102 ? -4.182 -19.315 18.344 1.00 91.56 102 SER A C 1
ATOM 766 O O . SER A 1 102 ? -4.533 -19.382 19.518 1.00 91.56 102 SER A O 1
ATOM 768 N N . GLU A 1 103 ? -3.994 -18.150 17.721 1.00 92.75 103 GLU A N 1
ATOM 769 C CA . GLU A 1 103 ? -4.229 -16.835 18.333 1.00 92.75 103 GLU A CA 1
ATOM 770 C C . GLU A 1 103 ? -5.623 -16.278 17.980 1.00 92.75 103 GLU A C 1
ATOM 772 O O . GLU A 1 103 ? -6.036 -15.260 18.546 1.00 92.75 103 GLU A O 1
ATOM 777 N N . GLN A 1 104 ? -6.351 -16.954 17.076 1.00 93.69 104 GLN A N 1
ATOM 778 C CA . GLN A 1 104 ? -7.562 -16.447 16.419 1.00 93.69 104 GLN A CA 1
ATOM 779 C C . GLN A 1 104 ? -7.343 -15.029 15.874 1.00 93.69 104 GLN A C 1
ATOM 781 O O . GLN A 1 104 ? -8.139 -14.119 16.114 1.00 93.69 104 GLN A O 1
ATOM 786 N N . ASP A 1 105 ? -6.209 -14.832 15.200 1.00 95.88 105 ASP A N 1
ATOM 787 C CA . ASP A 1 105 ? -5.781 -13.533 14.689 1.00 95.88 105 ASP A CA 1
ATOM 788 C C . ASP A 1 105 ? -5.296 -13.630 13.242 1.00 95.88 105 ASP A C 1
ATOM 790 O O . ASP A 1 105 ? -4.946 -14.700 12.736 1.00 95.88 105 ASP A O 1
ATOM 794 N N . VAL A 1 106 ? -5.260 -12.480 12.580 1.00 95.88 106 VAL A N 1
ATOM 795 C CA . VAL A 1 106 ? -4.705 -12.311 11.245 1.00 95.88 106 VAL A CA 1
ATOM 796 C C . VAL A 1 106 ? -3.674 -11.203 11.292 1.00 95.88 106 VAL A C 1
ATOM 798 O O . VAL A 1 106 ? -3.988 -10.058 11.620 1.00 95.88 106 VAL A O 1
ATOM 801 N N . ASN A 1 107 ? -2.451 -11.544 10.908 1.00 95.62 107 ASN A N 1
ATOM 802 C CA . ASN A 1 107 ? -1.359 -10.602 10.779 1.00 95.62 107 ASN A CA 1
ATOM 803 C C . ASN A 1 107 ? -1.198 -10.187 9.322 1.00 95.62 107 ASN A C 1
ATOM 805 O O . ASN A 1 107 ? -1.043 -11.017 8.430 1.00 95.62 107 ASN A O 1
ATOM 809 N N . VAL A 1 108 ? -1.188 -8.882 9.075 1.00 95.69 108 VAL A N 1
ATOM 810 C CA . VAL A 1 108 ? -0.990 -8.330 7.738 1.00 95.69 108 VAL A CA 1
ATOM 811 C C . VAL A 1 108 ? 0.328 -7.575 7.677 1.00 95.69 108 VAL A C 1
ATOM 813 O O . VAL A 1 108 ? 0.625 -6.726 8.513 1.00 95.69 108 VAL A O 1
ATOM 816 N N . SER A 1 109 ? 1.125 -7.886 6.662 1.00 94.44 109 SER A N 1
ATOM 817 C CA . SER A 1 109 ? 2.372 -7.193 6.341 1.00 94.44 109 SER A CA 1
ATOM 818 C C . SER A 1 109 ? 2.332 -6.721 4.899 1.00 94.44 109 SER A C 1
ATOM 820 O O . SER A 1 109 ? 1.782 -7.403 4.038 1.00 94.44 109 SER A O 1
ATOM 822 N N . SER A 1 110 ? 2.931 -5.570 4.606 1.00 95.25 110 SER A N 1
ATOM 823 C CA . SER A 1 110 ? 2.934 -5.032 3.249 1.00 95.25 110 SER A CA 1
ATOM 824 C C . SER A 1 110 ? 4.283 -4.485 2.815 1.00 95.25 110 SER A C 1
ATOM 826 O O . SER A 1 110 ? 5.130 -4.100 3.620 1.00 95.25 110 SER A O 1
ATOM 828 N N . LEU A 1 111 ? 4.470 -4.466 1.499 1.00 95.50 111 LEU A N 1
ATOM 829 C CA . LEU A 1 111 ? 5.588 -3.828 0.828 1.00 95.50 111 LEU A CA 1
ATOM 830 C C . LEU A 1 111 ? 5.023 -2.928 -0.263 1.00 95.50 111 LEU A C 1
ATOM 832 O O . LEU A 1 111 ? 4.353 -3.402 -1.177 1.00 95.50 111 LEU A O 1
ATOM 836 N N . LEU A 1 112 ? 5.330 -1.638 -0.169 1.00 95.81 112 LEU A N 1
ATOM 837 C CA . LEU A 1 112 ? 5.115 -0.672 -1.237 1.00 95.81 112 LEU A CA 1
ATOM 838 C C . LEU A 1 112 ? 6.455 -0.419 -1.929 1.00 95.81 112 LEU A C 1
ATOM 840 O O . LEU A 1 112 ? 7.430 -0.040 -1.279 1.00 95.81 112 LEU A O 1
ATOM 844 N N . ALA A 1 113 ? 6.499 -0.615 -3.240 1.00 95.38 113 ALA A N 1
ATOM 845 C CA . ALA A 1 113 ? 7.623 -0.228 -4.075 1.00 95.38 113 ALA A CA 1
ATOM 846 C C . ALA A 1 113 ? 7.139 0.764 -5.131 1.00 95.38 113 ALA A C 1
ATOM 848 O O . ALA A 1 113 ? 6.270 0.450 -5.940 1.00 95.38 113 ALA A O 1
ATOM 849 N N . LEU A 1 114 ? 7.733 1.954 -5.113 1.00 94.12 114 LEU A N 1
ATOM 850 C CA . LEU A 1 114 ? 7.529 2.983 -6.121 1.00 94.12 114 LEU A CA 1
ATOM 851 C C . LEU A 1 114 ? 8.803 3.095 -6.958 1.00 94.12 114 LEU A C 1
ATOM 853 O O . LEU A 1 114 ? 9.898 3.233 -6.412 1.00 94.12 114 LEU A O 1
ATOM 857 N N . MET A 1 115 ? 8.666 3.030 -8.277 1.00 91.31 115 MET A N 1
ATOM 858 C CA . MET A 1 115 ? 9.768 3.250 -9.209 1.00 91.31 115 MET A CA 1
ATOM 859 C C . MET A 1 115 ? 9.327 4.253 -10.263 1.00 91.31 115 MET A C 1
ATOM 861 O O . MET A 1 115 ? 8.392 3.991 -11.007 1.00 91.31 115 MET A O 1
ATOM 865 N N . CYS A 1 116 ? 10.022 5.380 -10.351 1.00 86.44 116 CYS A N 1
ATOM 866 C CA . CYS A 1 116 ? 9.685 6.444 -11.286 1.00 86.44 116 CYS A CA 1
ATOM 867 C C . CYS A 1 116 ? 10.865 6.704 -12.222 1.00 86.44 116 CYS A C 1
ATOM 869 O O . CYS A 1 116 ? 11.816 7.392 -11.842 1.00 86.44 116 CYS A O 1
ATOM 871 N N . PRO A 1 117 ? 10.869 6.076 -13.410 1.00 75.94 117 PRO A N 1
ATOM 872 C CA . PRO A 1 117 ? 11.929 6.276 -14.382 1.00 75.94 117 PRO A CA 1
ATOM 873 C C . PRO A 1 117 ? 11.805 7.673 -15.000 1.00 75.94 117 PRO A C 1
ATOM 875 O O . PRO A 1 117 ? 10.797 7.994 -15.618 1.00 75.94 117 PRO A O 1
ATOM 878 N N . GLY A 1 118 ? 12.832 8.505 -14.836 1.00 71.44 118 GLY A N 1
ATOM 879 C CA . GLY A 1 118 ? 12.926 9.813 -15.498 1.00 71.44 118 GLY A CA 1
ATOM 880 C C . GLY A 1 118 ? 12.098 10.944 -14.878 1.00 71.44 118 GLY A C 1
ATOM 881 O O . GLY A 1 118 ? 12.382 12.099 -15.173 1.00 71.44 118 GLY A O 1
ATOM 882 N N . ASP A 1 119 ? 11.151 10.647 -13.984 1.00 76.31 119 ASP A N 1
ATOM 883 C CA . ASP A 1 119 ? 10.382 11.660 -13.259 1.00 76.31 119 ASP A CA 1
ATOM 884 C C . ASP A 1 119 ? 10.503 11.483 -11.741 1.00 76.31 119 ASP A C 1
ATOM 886 O O . ASP A 1 119 ? 10.064 10.501 -11.153 1.00 76.31 119 ASP A O 1
ATOM 890 N N . ILE A 1 120 ? 11.129 12.455 -11.087 1.00 84.12 120 ILE A N 1
ATOM 891 C CA . ILE A 1 120 ? 11.321 12.476 -9.632 1.00 84.12 120 ILE A CA 1
ATOM 892 C C . ILE A 1 120 ? 10.380 13.464 -8.932 1.00 84.12 120 ILE A C 1
ATOM 894 O O . ILE A 1 120 ? 10.492 13.646 -7.714 1.00 84.12 120 ILE A O 1
ATOM 898 N N . SER A 1 121 ? 9.511 14.144 -9.690 1.00 85.19 121 SER A N 1
ATOM 899 C CA . SER A 1 121 ? 8.595 15.177 -9.200 1.00 85.19 121 SER A CA 1
ATOM 900 C C . SER A 1 121 ? 7.728 14.649 -8.064 1.00 85.19 121 SER A C 1
ATOM 902 O O . SER A 1 121 ? 7.669 15.293 -7.024 1.00 85.19 121 SER A O 1
ATOM 904 N N . ILE A 1 122 ? 7.220 13.419 -8.182 1.00 89.75 122 ILE A N 1
ATOM 905 C CA . ILE A 1 122 ? 6.424 12.735 -7.156 1.00 89.75 122 ILE A CA 1
ATOM 906 C C . ILE A 1 122 ? 7.089 12.721 -5.774 1.00 89.75 122 ILE A C 1
ATOM 908 O O . ILE A 1 122 ? 6.428 12.927 -4.757 1.00 89.75 122 ILE A O 1
ATOM 912 N N . TYR A 1 123 ? 8.408 12.510 -5.706 1.00 90.81 123 TYR A N 1
ATOM 913 C CA . TYR A 1 123 ? 9.126 12.493 -4.432 1.00 90.81 123 TYR A CA 1
ATOM 914 C C . TYR A 1 123 ? 9.270 13.901 -3.869 1.00 90.81 123 TYR A C 1
ATOM 916 O O . TYR A 1 123 ? 9.126 14.093 -2.666 1.00 90.81 123 TYR A O 1
ATOM 924 N N . ARG A 1 124 ? 9.556 14.885 -4.727 1.00 89.50 124 ARG A N 1
ATOM 925 C CA . ARG A 1 124 ? 9.688 16.287 -4.317 1.00 89.50 124 ARG A CA 1
ATOM 926 C C . ARG A 1 124 ? 8.348 16.839 -3.849 1.00 89.50 124 ARG A C 1
ATOM 928 O O . ARG A 1 124 ? 8.263 17.304 -2.721 1.00 89.50 124 ARG A O 1
ATOM 935 N N . HIS A 1 125 ? 7.309 16.665 -4.663 1.00 89.94 125 HIS A N 1
ATOM 936 C CA . HIS A 1 125 ? 5.945 17.047 -4.341 1.00 89.94 125 HIS A CA 1
ATOM 937 C C . HIS A 1 125 ? 5.515 16.432 -3.007 1.00 89.94 125 HIS A C 1
ATOM 939 O O . HIS A 1 125 ? 5.110 17.155 -2.105 1.00 89.94 125 HIS A O 1
ATOM 945 N N . ALA A 1 126 ? 5.717 15.125 -2.807 1.00 92.00 126 ALA A N 1
ATOM 946 C CA . ALA A 1 126 ? 5.391 14.491 -1.534 1.00 92.00 126 ALA A CA 1
ATOM 947 C C . ALA A 1 126 ? 6.193 15.056 -0.347 1.00 92.00 126 ALA A C 1
ATOM 949 O O . ALA A 1 126 ? 5.650 15.173 0.748 1.00 92.00 126 ALA A O 1
ATOM 950 N N . LEU A 1 127 ? 7.471 15.405 -0.518 1.00 92.56 127 LEU A N 1
ATOM 951 C CA . LEU A 1 127 ? 8.273 15.996 0.559 1.00 92.56 127 LEU A CA 1
ATOM 952 C C . LEU A 1 127 ? 7.818 17.413 0.930 1.00 92.56 127 LEU A C 1
ATOM 954 O O . LEU A 1 127 ? 7.886 17.755 2.112 1.00 92.56 127 LEU A O 1
ATOM 958 N N . ASP A 1 128 ? 7.313 18.177 -0.039 1.00 92.19 128 ASP A N 1
ATOM 959 C CA . ASP A 1 128 ? 6.792 19.534 0.159 1.00 92.19 128 ASP A CA 1
ATOM 960 C C . ASP A 1 128 ? 5.410 19.537 0.841 1.00 92.19 128 ASP A C 1
ATOM 962 O O . ASP A 1 128 ? 5.020 20.529 1.456 1.00 92.19 128 ASP A O 1
ATOM 966 N N . GLN A 1 129 ? 4.680 18.416 0.789 1.00 91.56 129 GLN A N 1
ATOM 967 C CA . GLN A 1 129 ? 3.374 18.273 1.431 1.00 91.56 129 GLN A CA 1
ATOM 968 C C . GLN A 1 129 ? 3.471 17.797 2.896 1.00 91.56 129 GLN A C 1
ATOM 970 O O . GLN A 1 129 ? 4.355 16.996 3.254 1.00 91.56 129 GLN A O 1
ATOM 975 N N . PRO A 1 130 ? 2.511 18.188 3.761 1.00 91.00 130 PRO A N 1
ATOM 976 C CA . PRO A 1 130 ? 2.307 17.562 5.066 1.00 91.00 130 PRO A CA 1
ATOM 977 C C . PRO A 1 130 ? 2.134 16.044 4.933 1.00 91.00 130 PRO A C 1
ATOM 979 O O . PRO A 1 130 ? 1.502 15.579 3.992 1.00 91.00 130 PRO A O 1
ATOM 982 N N . VAL A 1 131 ? 2.611 15.254 5.907 1.00 89.06 131 VAL A N 1
ATOM 983 C CA . VAL A 1 131 ? 2.591 13.769 5.852 1.00 89.06 131 VAL A CA 1
ATOM 984 C C . VAL A 1 131 ? 1.224 13.193 5.455 1.00 89.06 131 VAL A C 1
ATOM 986 O O . VAL A 1 131 ? 1.153 12.261 4.658 1.00 89.06 131 VAL A O 1
ATOM 989 N N . LYS A 1 132 ? 0.135 13.777 5.968 1.00 85.50 132 LYS A N 1
ATOM 990 C CA . LYS A 1 132 ? -1.248 13.345 5.704 1.00 85.50 132 LYS A CA 1
ATOM 991 C C . LYS A 1 132 ? -1.709 13.583 4.252 1.00 85.50 132 LYS A C 1
ATOM 993 O O . LYS A 1 132 ? -2.643 12.931 3.814 1.00 85.50 132 LYS A O 1
ATOM 998 N N . GLU A 1 133 ? -1.057 14.482 3.516 1.00 89.19 133 GLU A N 1
ATOM 999 C CA . GLU A 1 133 ? -1.420 14.891 2.147 1.00 89.19 133 GLU A CA 1
ATOM 1000 C C . GLU A 1 133 ? -0.531 14.229 1.084 1.00 89.19 133 GLU A C 1
ATOM 1002 O O . GLU A 1 133 ? -0.763 14.382 -0.109 1.00 89.19 133 GLU A O 1
ATOM 1007 N N . ARG A 1 134 ? 0.438 13.397 1.489 1.00 91.12 134 ARG A N 1
ATOM 1008 C CA . ARG A 1 134 ? 1.376 12.707 0.578 1.00 91.12 134 ARG A CA 1
ATOM 1009 C C . ARG A 1 134 ? 0.757 11.535 -0.198 1.00 91.12 134 ARG A C 1
ATOM 1011 O O . ARG A 1 134 ? 1.487 10.735 -0.783 1.00 91.12 134 ARG A O 1
ATOM 1018 N N . GLY A 1 135 ? -0.566 11.370 -0.149 1.00 91.25 135 GLY A N 1
ATOM 1019 C CA . GLY A 1 135 ? -1.297 10.299 -0.831 1.00 91.25 135 GLY A CA 1
ATOM 1020 C C . GLY A 1 135 ? -0.734 8.906 -0.528 1.00 91.25 135 GLY A C 1
ATOM 1021 O O . GLY A 1 135 ? -0.594 8.514 0.637 1.00 91.25 135 GLY A O 1
ATOM 1022 N N . LEU A 1 136 ? -0.362 8.176 -1.585 1.00 92.88 136 LEU A N 1
ATOM 1023 C CA . LEU A 1 136 ? 0.229 6.833 -1.505 1.00 92.88 136 LEU A CA 1
ATOM 1024 C C . LEU A 1 136 ? 1.545 6.791 -0.708 1.00 92.88 136 LEU A C 1
ATOM 1026 O O . LEU A 1 136 ? 1.883 5.766 -0.119 1.00 92.88 136 LEU A O 1
ATOM 1030 N N . LEU A 1 137 ? 2.276 7.909 -0.643 1.00 93.44 137 LEU A N 1
ATOM 1031 C CA . LEU A 1 137 ? 3.561 8.016 0.048 1.00 93.44 137 LEU A CA 1
ATOM 1032 C C . LEU A 1 137 ? 3.439 8.435 1.518 1.00 93.44 137 LEU A C 1
ATOM 1034 O O . LEU A 1 137 ? 4.458 8.525 2.201 1.00 93.44 137 LEU A O 1
ATOM 1038 N N . SER A 1 138 ? 2.227 8.647 2.040 1.00 92.62 138 SER A N 1
ATOM 1039 C CA . SER A 1 138 ? 2.014 9.115 3.422 1.00 92.62 138 SER A CA 1
ATOM 1040 C C . SER A 1 138 ? 2.577 8.180 4.494 1.00 92.62 138 SER A C 1
ATOM 1042 O O . SER A 1 138 ? 3.064 8.654 5.520 1.00 92.62 138 SER A O 1
ATOM 1044 N N . LEU A 1 139 ? 2.600 6.862 4.261 1.00 91.94 139 LEU A N 1
ATOM 1045 C CA . LEU A 1 139 ? 3.309 5.943 5.159 1.00 91.94 139 LEU A CA 1
ATOM 1046 C C . LEU A 1 139 ? 4.812 5.899 4.905 1.00 91.94 139 LEU A C 1
ATOM 1048 O O . LEU A 1 139 ? 5.587 5.891 5.859 1.00 91.94 139 LEU A O 1
ATOM 1052 N N . ALA A 1 140 ? 5.225 5.868 3.637 1.00 93.12 140 ALA A N 1
ATOM 1053 C CA . ALA A 1 140 ? 6.631 5.738 3.272 1.00 93.12 140 ALA A CA 1
ATOM 1054 C C . ALA A 1 140 ? 7.454 6.974 3.675 1.00 93.12 140 ALA A C 1
ATOM 1056 O O . ALA A 1 140 ? 8.618 6.842 4.048 1.00 93.12 140 ALA A O 1
ATOM 1057 N N . LEU A 1 141 ? 6.864 8.166 3.639 1.00 93.75 141 LEU A N 1
ATOM 1058 C CA . LEU A 1 141 ? 7.536 9.423 3.939 1.00 93.75 141 LEU A CA 1
ATOM 1059 C C . LEU A 1 141 ? 6.881 10.078 5.162 1.00 93.75 141 LEU A C 1
ATOM 1061 O O . LEU A 1 141 ? 6.025 10.946 5.024 1.00 93.75 141 LEU A O 1
ATOM 1065 N N . GLY A 1 142 ? 7.313 9.696 6.363 1.00 90.62 142 GLY A N 1
ATOM 1066 C CA . GLY A 1 142 ? 6.915 10.307 7.637 1.00 90.62 142 GLY A CA 1
ATOM 1067 C C . GLY A 1 142 ? 5.861 9.532 8.434 1.00 90.62 142 GLY A C 1
ATOM 1068 O O . GLY A 1 142 ? 5.492 9.962 9.523 1.00 90.62 142 GLY A O 1
ATOM 1069 N N . GLY A 1 143 ? 5.377 8.398 7.922 1.00 91.50 143 GLY A N 1
ATOM 1070 C CA . GLY A 1 143 ? 4.414 7.541 8.613 1.00 91.50 143 GLY A CA 1
ATOM 1071 C C . GLY A 1 143 ? 5.038 6.299 9.254 1.00 91.50 143 GLY A C 1
ATOM 1072 O O . GLY A 1 143 ? 6.250 6.202 9.444 1.00 91.50 143 GLY A O 1
ATOM 1073 N N . SER A 1 144 ? 4.186 5.340 9.620 1.00 90.94 144 SER A N 1
ATOM 1074 C CA . SER A 1 144 ? 4.569 4.068 10.253 1.00 90.94 144 SER A CA 1
ATOM 1075 C C . SER A 1 144 ? 5.064 3.045 9.223 1.00 90.94 144 SER A C 1
ATOM 1077 O O . SER A 1 144 ? 4.338 2.115 8.881 1.00 90.94 144 SER A O 1
ATOM 1079 N N . CYS A 1 145 ? 6.287 3.217 8.715 1.00 91.94 145 CYS A N 1
ATOM 1080 C CA . CYS A 1 145 ? 6.886 2.337 7.706 1.00 91.94 145 CYS A CA 1
ATOM 1081 C C . CYS A 1 145 ? 8.415 2.255 7.849 1.00 91.94 145 CYS A C 1
ATOM 1083 O O . CYS A 1 145 ? 9.066 3.241 8.192 1.00 91.94 145 CYS A O 1
ATOM 1085 N N . TYR A 1 146 ? 9.013 1.107 7.522 1.00 92.88 146 TYR A N 1
ATOM 1086 C CA . TYR A 1 146 ? 10.452 1.042 7.257 1.00 92.88 146 TYR A CA 1
ATOM 1087 C C . TYR A 1 146 ? 10.720 1.417 5.800 1.00 92.88 146 TYR A C 1
ATOM 1089 O O . TYR A 1 146 ? 10.455 0.632 4.893 1.00 92.88 146 TYR A O 1
ATOM 1097 N N . THR A 1 147 ? 11.274 2.610 5.583 1.00 93.19 147 THR A N 1
ATOM 1098 C CA . THR A 1 147 ? 11.522 3.129 4.234 1.00 93.19 147 THR A CA 1
ATOM 1099 C C . THR A 1 147 ? 12.983 3.017 3.850 1.00 93.19 147 THR A C 1
ATOM 1101 O O . THR A 1 147 ? 13.876 3.454 4.574 1.00 93.19 147 THR A O 1
ATOM 1104 N N . VAL A 1 148 ? 13.207 2.478 2.655 1.00 92.00 148 VAL A N 1
ATOM 1105 C CA . VAL A 1 148 ? 14.503 2.470 1.982 1.00 92.00 148 VAL A CA 1
ATOM 1106 C C . VAL A 1 148 ? 14.361 3.270 0.696 1.00 92.00 148 VAL A C 1
ATOM 1108 O O . VAL A 1 148 ? 13.516 2.957 -0.138 1.00 92.00 148 VAL A O 1
ATOM 1111 N N . PHE A 1 149 ? 15.200 4.289 0.533 1.00 90.62 149 PHE A N 1
ATOM 1112 C CA . PHE A 1 149 ? 15.326 5.021 -0.722 1.00 90.62 149 PHE A CA 1
ATOM 1113 C C . PHE A 1 149 ? 16.561 4.519 -1.469 1.00 90.62 149 PHE A C 1
ATOM 1115 O O . PHE A 1 149 ? 17.667 4.547 -0.927 1.00 90.62 149 PHE A O 1
ATOM 1122 N N . ALA A 1 150 ? 16.377 4.058 -2.704 1.00 87.56 150 ALA A N 1
ATOM 1123 C CA . ALA A 1 150 ? 17.457 3.591 -3.563 1.00 87.56 150 ALA A CA 1
ATOM 1124 C C . ALA A 1 150 ? 17.505 4.444 -4.835 1.00 87.56 150 ALA A C 1
ATOM 1126 O O . ALA A 1 150 ? 16.537 4.485 -5.590 1.00 87.56 150 ALA A O 1
ATOM 1127 N N . ALA A 1 151 ? 18.639 5.104 -5.076 1.00 84.00 151 ALA A N 1
ATOM 1128 C CA . ALA A 1 151 ? 18.894 5.847 -6.306 1.00 84.00 151 ALA A CA 1
ATOM 1129 C C . ALA A 1 151 ? 19.762 5.004 -7.248 1.00 84.00 151 ALA A C 1
ATOM 1131 O O . ALA A 1 151 ? 20.887 4.641 -6.903 1.00 84.00 151 ALA A O 1
ATOM 1132 N N . GLY A 1 152 ? 19.238 4.691 -8.434 1.00 80.56 152 GLY A N 1
ATOM 1133 C CA . GLY A 1 152 ? 20.022 4.117 -9.525 1.00 80.56 152 GLY A CA 1
ATOM 1134 C C . GLY A 1 152 ? 20.643 5.235 -10.355 1.00 80.56 152 GLY A C 1
ATOM 1135 O O . GLY A 1 152 ? 19.918 6.094 -10.843 1.00 80.56 152 GLY A O 1
ATOM 1136 N N . LEU A 1 153 ? 21.968 5.231 -10.506 1.00 77.69 153 LEU A N 1
ATOM 1137 C CA . LEU A 1 153 ? 22.696 6.210 -11.316 1.00 77.69 153 LEU A CA 1
ATOM 1138 C C . LEU A 1 153 ? 23.299 5.515 -12.539 1.00 77.69 153 LEU A C 1
ATOM 1140 O O . LEU A 1 153 ? 23.953 4.476 -12.410 1.00 77.69 153 LEU A O 1
ATOM 1144 N N . THR A 1 154 ? 23.095 6.088 -13.721 1.00 72.06 154 THR A N 1
ATOM 1145 C CA . THR A 1 154 ? 23.737 5.643 -14.961 1.00 72.06 154 THR A CA 1
ATOM 1146 C C . THR A 1 154 ? 25.062 6.372 -15.151 1.00 72.06 154 THR A C 1
ATOM 1148 O O . THR A 1 154 ? 25.193 7.545 -14.820 1.00 72.06 154 THR A O 1
ATOM 1151 N N . LYS A 1 155 ? 26.077 5.677 -15.681 1.00 66.12 155 LYS A N 1
ATOM 1152 C CA . LYS A 1 155 ? 27.407 6.277 -15.889 1.00 66.12 155 LYS A CA 1
ATOM 1153 C C . LYS A 1 155 ? 27.434 7.289 -17.039 1.00 66.12 155 LYS A C 1
ATOM 1155 O O . LYS A 1 155 ? 28.287 8.169 -17.024 1.00 66.12 155 LYS A O 1
ATOM 1160 N N . GLN A 1 156 ? 26.557 7.140 -18.036 1.00 70.06 156 GLN A N 1
ATOM 1161 C CA . GLN A 1 156 ? 26.493 7.997 -19.220 1.00 70.06 156 GLN A CA 1
ATOM 1162 C C . GLN A 1 156 ? 25.073 8.041 -19.817 1.00 70.06 156 GLN A C 1
ATOM 1164 O O . GLN A 1 156 ? 24.418 6.996 -19.844 1.00 70.06 156 GLN A O 1
ATOM 1169 N N . PRO A 1 157 ? 24.644 9.200 -20.353 1.00 58.00 157 PRO A N 1
ATOM 1170 C CA . PRO A 1 157 ? 25.237 10.516 -20.102 1.00 58.00 157 PRO A CA 1
ATOM 1171 C C . PRO A 1 157 ? 25.046 10.921 -18.629 1.00 58.00 157 PRO A C 1
ATOM 1173 O O . PRO A 1 157 ? 24.064 10.541 -17.998 1.00 58.00 157 PRO A O 1
ATOM 1176 N N . VAL A 1 158 ? 26.008 11.658 -18.064 1.00 64.88 158 VAL A N 1
ATOM 1177 C CA . VAL A 1 158 ? 25.800 12.343 -16.781 1.00 64.88 158 VAL A CA 1
ATOM 1178 C C . VAL A 1 158 ? 24.943 13.563 -17.088 1.00 64.88 158 VAL A C 1
ATOM 1180 O O . VAL A 1 158 ? 25.426 14.516 -17.695 1.00 64.88 158 VAL A O 1
ATOM 1183 N N . ASP A 1 159 ? 23.671 13.501 -16.722 1.00 67.69 159 ASP A N 1
ATOM 1184 C CA . ASP A 1 159 ? 22.716 14.591 -16.883 1.00 67.69 159 ASP A CA 1
ATOM 1185 C C . ASP A 1 159 ? 22.356 15.222 -15.528 1.00 67.69 159 ASP A C 1
ATOM 1187 O O . ASP A 1 159 ? 22.748 14.749 -14.454 1.00 67.69 159 ASP A O 1
ATOM 1191 N N . GLU A 1 160 ? 21.597 16.319 -15.560 1.00 71.44 160 GLU A N 1
ATOM 1192 C CA . GLU A 1 160 ? 21.095 16.962 -14.342 1.00 71.44 160 GLU A CA 1
ATOM 1193 C C . GLU A 1 160 ? 20.233 16.013 -13.488 1.00 71.44 160 GLU A C 1
ATOM 1195 O O . GLU A 1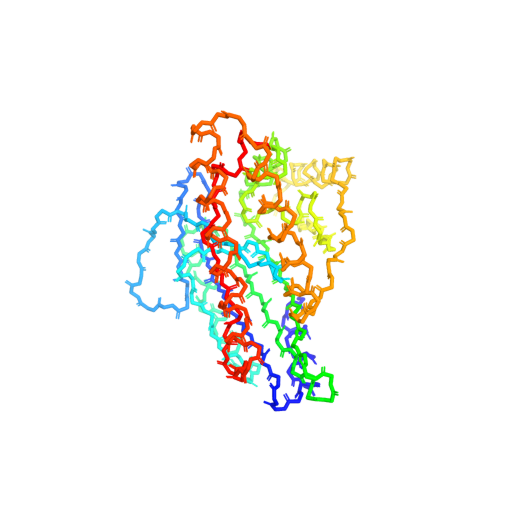 160 ? 20.198 16.145 -12.260 1.00 71.44 160 GLU A O 1
ATOM 1200 N N . GLY A 1 161 ? 19.596 15.010 -14.103 1.00 68.56 161 GLY A N 1
ATOM 1201 C CA . GLY A 1 161 ? 18.790 13.994 -13.424 1.00 68.56 161 GLY A CA 1
ATOM 1202 C C . GLY A 1 161 ? 19.581 13.214 -12.370 1.00 68.56 161 GLY A C 1
ATOM 1203 O O . GLY A 1 161 ? 19.077 12.969 -11.267 1.00 68.56 161 GLY A O 1
ATOM 1204 N N . CYS A 1 162 ? 20.856 12.920 -12.642 1.00 71.88 162 CYS A N 1
ATOM 1205 C CA . CYS A 1 162 ? 21.762 12.251 -11.701 1.00 71.88 162 CYS A CA 1
ATOM 1206 C C . CYS A 1 162 ? 22.000 13.066 -10.413 1.00 71.88 162 CYS A C 1
ATOM 1208 O O . CYS A 1 162 ? 22.023 12.518 -9.301 1.00 71.88 162 CYS A O 1
ATOM 1210 N N . LEU A 1 163 ? 22.145 14.389 -10.538 1.00 78.56 163 LEU A N 1
ATOM 1211 C CA . LEU A 1 163 ? 22.283 15.291 -9.388 1.00 78.56 163 LEU A CA 1
ATOM 1212 C C . LEU A 1 163 ? 20.965 15.420 -8.625 1.00 78.56 163 LEU A C 1
ATOM 1214 O O . LEU A 1 163 ? 20.951 15.457 -7.392 1.00 78.56 163 LEU A O 1
ATOM 1218 N N . MET A 1 164 ? 19.848 15.457 -9.346 1.00 81.44 164 MET A N 1
ATOM 1219 C CA . MET A 1 164 ? 18.535 15.631 -8.746 1.00 81.44 164 MET A CA 1
ATOM 1220 C C . MET A 1 164 ? 18.100 14.423 -7.902 1.00 81.44 164 MET A C 1
ATOM 1222 O O . MET A 1 164 ? 17.602 14.617 -6.793 1.00 81.44 164 MET A O 1
ATOM 1226 N N . LEU A 1 165 ? 18.374 13.189 -8.342 1.00 84.06 165 LEU A N 1
ATOM 1227 C CA . LEU A 1 165 ? 18.144 11.982 -7.530 1.00 84.06 165 LEU A CA 1
ATOM 1228 C C . LEU A 1 165 ? 18.944 12.001 -6.222 1.00 84.06 165 LEU A C 1
ATOM 1230 O O . LEU A 1 165 ? 18.428 11.636 -5.164 1.00 84.06 165 LEU A O 1
ATOM 1234 N N . SER A 1 166 ? 20.189 12.475 -6.280 1.00 84.25 166 SER A N 1
ATOM 1235 C CA . SER A 1 166 ? 21.050 12.602 -5.100 1.00 84.25 166 SER A CA 1
ATOM 1236 C C . SER A 1 166 ? 20.512 13.648 -4.116 1.00 84.25 166 SER A C 1
ATOM 1238 O O . SER A 1 166 ? 20.511 13.414 -2.907 1.00 84.25 166 SER A O 1
ATOM 1240 N N . ARG A 1 167 ? 19.985 14.774 -4.619 1.00 87.75 167 ARG A N 1
ATOM 1241 C CA . ARG A 1 167 ? 19.315 15.800 -3.799 1.00 87.75 167 ARG A CA 1
ATOM 1242 C C . ARG A 1 167 ? 18.047 15.267 -3.140 1.00 87.75 167 ARG A C 1
ATOM 1244 O O . ARG A 1 167 ? 17.850 15.503 -1.952 1.00 87.75 167 ARG A O 1
ATOM 1251 N N . VAL A 1 168 ? 17.224 14.504 -3.863 1.00 89.62 168 VAL A N 1
ATOM 1252 C CA . VAL A 1 168 ? 16.043 13.843 -3.280 1.00 89.62 168 VAL A CA 1
ATOM 1253 C C . VAL A 1 168 ? 16.465 12.865 -2.185 1.00 89.62 168 VAL A C 1
ATOM 1255 O O . VAL A 1 168 ? 15.910 12.910 -1.092 1.00 89.62 168 VAL A O 1
ATOM 1258 N N . ALA A 1 169 ? 17.489 12.039 -2.418 1.00 89.38 169 ALA A N 1
ATOM 1259 C CA . ALA A 1 169 ? 17.996 11.116 -1.402 1.00 89.38 169 ALA A CA 1
ATOM 1260 C C . ALA A 1 169 ? 18.466 11.849 -0.131 1.00 89.38 169 ALA A C 1
ATOM 1262 O O . ALA A 1 169 ? 18.159 11.426 0.987 1.00 89.38 169 ALA A O 1
ATOM 1263 N N . GLN A 1 170 ? 19.177 12.971 -0.290 1.00 90.19 170 GLN A N 1
ATOM 1264 C CA . GLN A 1 170 ? 19.582 13.826 0.828 1.00 90.19 170 GLN A CA 1
ATOM 1265 C C . GLN A 1 170 ? 18.377 14.438 1.547 1.00 90.19 170 GLN A C 1
ATOM 1267 O O . GLN A 1 170 ? 18.336 14.409 2.776 1.00 90.19 170 GLN A O 1
ATOM 1272 N N . ALA A 1 171 ? 17.383 14.935 0.807 1.00 90.69 171 ALA A N 1
ATOM 1273 C CA . ALA A 1 171 ? 16.163 15.498 1.373 1.00 90.69 171 ALA A CA 1
ATOM 1274 C C . ALA A 1 171 ? 15.372 14.447 2.163 1.00 90.69 171 ALA A C 1
ATOM 1276 O O . ALA A 1 171 ? 14.987 14.714 3.300 1.00 90.69 171 ALA A O 1
ATOM 1277 N N . VAL A 1 172 ? 15.209 13.231 1.629 1.00 90.75 172 VAL A N 1
ATOM 1278 C CA . VAL A 1 172 ? 14.578 12.107 2.340 1.00 90.75 172 VAL A CA 1
ATOM 1279 C C . VAL A 1 172 ? 15.340 11.812 3.632 1.00 90.75 172 VAL A C 1
ATOM 1281 O O . VAL A 1 172 ? 14.748 11.797 4.705 1.00 90.75 172 VAL A O 1
ATOM 1284 N N . LYS A 1 173 ? 16.668 11.664 3.572 1.00 89.81 173 LYS A N 1
ATOM 1285 C CA . LYS A 1 173 ? 17.490 11.403 4.764 1.00 89.81 173 LYS A CA 1
ATOM 1286 C C . LYS A 1 173 ? 17.393 12.526 5.810 1.00 89.81 173 LYS A C 1
ATOM 1288 O O . LYS A 1 173 ? 17.346 12.259 7.013 1.00 89.81 173 LYS A O 1
ATOM 1293 N N . GLY A 1 174 ? 17.384 13.780 5.365 1.00 88.19 174 GLY A N 1
ATOM 1294 C CA . GLY A 1 174 ? 17.366 14.955 6.235 1.00 88.19 174 GLY A CA 1
ATOM 1295 C C . GLY A 1 174 ? 16.013 15.191 6.904 1.00 88.19 174 GLY A C 1
ATOM 1296 O O . GLY A 1 174 ? 15.972 15.422 8.110 1.00 88.19 174 GLY A O 1
ATOM 1297 N N . SER A 1 175 ? 14.925 15.083 6.138 1.00 86.69 175 SER A N 1
ATOM 1298 C CA . SER A 1 175 ? 13.582 15.531 6.538 1.00 86.69 175 SER A CA 1
ATOM 1299 C C . SER A 1 175 ? 12.629 14.410 6.952 1.00 86.69 175 SER A C 1
ATOM 1301 O O . SER A 1 175 ? 11.683 14.656 7.699 1.00 86.69 175 SER A O 1
ATOM 1303 N N . VAL A 1 176 ? 12.853 13.171 6.505 1.00 90.50 176 VAL A N 1
ATOM 1304 C CA . VAL A 1 176 ? 11.932 12.067 6.788 1.00 90.50 176 VAL A CA 1
ATOM 1305 C C . VAL A 1 176 ? 12.332 11.377 8.086 1.00 90.50 176 VAL A C 1
ATOM 1307 O O . VAL A 1 176 ? 13.454 10.890 8.259 1.00 90.50 176 VAL A O 1
ATOM 1310 N N . ARG A 1 177 ? 11.387 11.336 9.023 1.00 91.88 177 ARG A N 1
ATOM 1311 C CA . ARG A 1 177 ? 11.455 10.538 10.247 1.00 91.88 177 ARG A CA 1
ATOM 1312 C C . ARG A 1 177 ? 10.211 9.673 10.295 1.00 91.88 177 ARG A C 1
ATOM 1314 O O . ARG A 1 177 ? 9.118 10.176 10.530 1.00 91.88 177 ARG A O 1
ATOM 1321 N N . ASN A 1 178 ? 10.385 8.385 10.028 1.00 92.12 178 ASN A N 1
ATOM 1322 C CA . ASN A 1 178 ? 9.282 7.442 10.091 1.00 92.12 178 ASN A CA 1
ATOM 1323 C C . ASN A 1 178 ? 9.044 6.985 11.525 1.00 92.12 178 ASN A C 1
ATOM 1325 O O . ASN A 1 178 ? 9.976 6.814 12.314 1.00 92.12 178 ASN A O 1
ATOM 1329 N N . LEU A 1 179 ? 7.774 6.756 11.832 1.00 90.12 179 LEU A N 1
ATOM 1330 C CA . LEU A 1 179 ? 7.359 6.107 13.061 1.00 90.12 179 LEU A CA 1
ATOM 1331 C C . LEU A 1 179 ? 7.631 4.607 12.954 1.00 90.12 179 LEU A C 1
ATOM 1333 O O . LEU A 1 179 ? 7.683 4.037 11.860 1.00 90.12 179 LEU A O 1
ATOM 1337 N N . LYS A 1 180 ? 7.747 3.945 14.108 1.00 89.88 180 LYS A N 1
ATOM 1338 C CA . LYS A 1 180 ? 7.781 2.483 14.151 1.00 89.88 180 LYS A CA 1
ATOM 1339 C C . LYS A 1 180 ? 6.548 1.934 13.408 1.00 89.88 180 LYS A C 1
ATOM 1341 O O . LYS A 1 180 ? 5.445 2.461 13.614 1.00 89.88 180 LYS A O 1
ATOM 1346 N N . PRO A 1 181 ? 6.710 0.916 12.544 1.00 86.88 181 PRO A N 1
ATOM 1347 C CA . PRO A 1 181 ? 5.570 0.247 11.939 1.00 86.88 181 PRO A CA 1
ATOM 1348 C C . PRO A 1 181 ? 4.601 -0.247 13.003 1.00 86.88 181 PRO A C 1
ATOM 1350 O O . PRO A 1 181 ? 5.008 -0.667 14.092 1.00 86.88 181 PRO A O 1
ATOM 1353 N N . ARG A 1 182 ? 3.313 -0.147 12.684 1.00 83.12 182 ARG A N 1
ATOM 1354 C CA . ARG A 1 182 ? 2.257 -0.676 13.541 1.00 83.12 182 ARG A CA 1
ATOM 1355 C C . ARG A 1 182 ? 2.328 -2.195 13.549 1.00 83.12 182 ARG A C 1
ATOM 1357 O O . ARG A 1 182 ? 2.905 -2.803 12.649 1.00 83.12 182 ARG A O 1
ATOM 1364 N N . ASP A 1 183 ? 1.737 -2.782 14.578 1.00 85.81 183 ASP A N 1
ATOM 1365 C CA . ASP A 1 183 ? 1.487 -4.211 14.555 1.00 85.81 183 ASP A CA 1
ATOM 1366 C C . ASP A 1 183 ? 0.471 -4.544 13.454 1.00 85.81 183 ASP A C 1
ATOM 1368 O O . ASP A 1 183 ? -0.484 -3.796 13.243 1.00 85.81 183 ASP A O 1
ATOM 1372 N N . GLY A 1 184 ? 0.704 -5.647 12.750 1.00 91.56 184 GLY A N 1
ATOM 1373 C CA . GLY A 1 184 ? -0.151 -6.130 11.668 1.00 91.56 184 GLY A CA 1
ATOM 1374 C C . GLY A 1 184 ? -1.388 -6.889 12.153 1.00 91.56 184 GLY A C 1
ATOM 1375 O O . GLY A 1 184 ? -2.167 -7.328 11.313 1.00 91.56 184 GLY A O 1
ATOM 1376 N N . SER A 1 185 ? -1.543 -7.068 13.469 1.00 95.50 185 SER A N 1
ATOM 1377 C CA . SER A 1 185 ? -2.651 -7.785 14.113 1.00 95.50 185 SER A CA 1
ATOM 1378 C C . SER A 1 185 ? -4.000 -7.103 13.875 1.00 95.50 185 SER A C 1
ATOM 1380 O O . SER A 1 185 ? -4.242 -5.969 14.312 1.00 95.50 185 SER A O 1
ATOM 1382 N N . MET A 1 186 ? -4.911 -7.825 13.222 1.00 95.31 186 MET A N 1
ATOM 1383 C CA . MET A 1 186 ? -6.294 -7.398 13.028 1.00 95.31 186 MET A CA 1
ATOM 1384 C C . MET A 1 186 ? -7.044 -7.336 14.362 1.00 95.31 186 MET A C 1
ATOM 1386 O O . MET A 1 186 ? -7.784 -6.383 14.610 1.00 95.31 186 MET A O 1
ATOM 1390 N N . LYS A 1 187 ? -6.820 -8.303 15.257 1.00 95.12 187 LYS A N 1
ATOM 1391 C CA . LYS A 1 187 ? -7.462 -8.337 16.573 1.00 95.12 187 LYS A CA 1
ATOM 1392 C C . LYS A 1 187 ? -7.106 -7.114 17.418 1.00 95.12 187 LYS A C 1
ATOM 1394 O O . LYS A 1 187 ? -8.003 -6.433 17.912 1.00 95.12 187 LYS A O 1
ATOM 1399 N N . ARG A 1 188 ? -5.817 -6.761 17.510 1.00 94.12 188 ARG A N 1
ATOM 1400 C CA . ARG A 1 188 ? -5.381 -5.548 18.230 1.00 94.12 188 ARG A CA 1
ATOM 1401 C C . ARG A 1 188 ? -5.915 -4.277 17.584 1.00 94.12 188 ARG A C 1
ATOM 1403 O O . ARG A 1 188 ? -6.254 -3.331 18.294 1.00 94.12 188 ARG A O 1
ATOM 1410 N N . PHE A 1 189 ? -6.008 -4.242 16.253 1.00 93.38 189 PHE A N 1
ATOM 1411 C CA . PHE A 1 189 ? -6.638 -3.126 15.554 1.00 93.38 189 PHE A CA 1
ATOM 1412 C C . PHE A 1 189 ? -8.111 -2.959 15.963 1.00 93.38 189 PHE A C 1
ATOM 1414 O O . PHE A 1 189 ? -8.520 -1.843 16.297 1.00 93.38 189 PHE A O 1
ATOM 1421 N N . ILE A 1 190 ? -8.888 -4.046 15.988 1.00 94.88 190 ILE A N 1
ATOM 1422 C CA . ILE A 1 190 ? -10.300 -4.040 16.400 1.00 94.88 190 ILE A CA 1
ATOM 1423 C C . ILE A 1 190 ? -10.431 -3.585 17.858 1.00 94.88 190 ILE A C 1
ATOM 1425 O O . ILE A 1 190 ? -11.198 -2.667 18.144 1.00 94.88 190 ILE A O 1
ATOM 1429 N N . GLU A 1 191 ? -9.646 -4.163 18.771 1.00 94.62 191 GLU A N 1
ATOM 1430 C CA . GLU A 1 191 ? -9.648 -3.809 20.198 1.00 94.62 191 GLU A CA 1
ATOM 1431 C C . GLU A 1 191 ? -9.357 -2.316 20.418 1.00 94.62 191 GLU A C 1
ATOM 1433 O O . GLU A 1 191 ? -10.120 -1.617 21.091 1.00 94.62 191 GLU A O 1
ATOM 1438 N N . HIS A 1 192 ? -8.293 -1.797 19.797 1.00 92.00 192 HIS A N 1
ATOM 1439 C CA . HIS A 1 192 ? -7.925 -0.385 19.897 1.00 92.00 192 HIS A CA 1
ATOM 1440 C C . HIS A 1 192 ? -9.007 0.533 19.313 1.00 92.00 192 HIS A C 1
ATOM 1442 O O . HIS A 1 192 ? -9.342 1.567 19.894 1.00 92.00 192 HIS A O 1
ATOM 1448 N N . THR A 1 193 ? -9.570 0.165 18.162 1.00 92.19 193 THR A N 1
ATOM 1449 C CA . THR A 1 193 ? -10.557 0.998 17.466 1.00 92.19 193 THR A CA 1
ATOM 1450 C C . THR A 1 193 ? -11.889 1.029 18.211 1.00 92.19 193 THR A C 1
ATOM 1452 O O . THR A 1 193 ? -12.462 2.105 18.357 1.00 92.19 193 THR A O 1
ATOM 1455 N N . ARG A 1 194 ? -12.334 -0.091 18.793 1.00 93.50 194 ARG A N 1
ATOM 1456 C CA . ARG A 1 194 ? -13.502 -0.129 19.693 1.00 93.50 194 ARG A CA 1
ATOM 1457 C C . ARG A 1 194 ? -13.311 0.780 20.909 1.00 93.50 194 ARG A C 1
ATOM 1459 O O . ARG A 1 194 ? -14.216 1.535 21.260 1.00 93.50 194 ARG A O 1
ATOM 1466 N N . GLY A 1 195 ? -12.123 0.763 21.518 1.00 91.56 195 GLY A N 1
ATOM 1467 C CA . GLY A 1 195 ? -11.785 1.672 22.617 1.00 91.56 195 GLY A CA 1
ATOM 1468 C C . GLY A 1 195 ? -11.869 3.149 22.211 1.00 91.56 195 GLY A C 1
ATOM 1469 O O . GLY A 1 195 ? -12.410 3.967 22.959 1.00 91.56 195 GLY A O 1
ATOM 1470 N N . ALA A 1 196 ? -11.395 3.482 21.006 1.00 89.88 196 ALA A N 1
ATOM 1471 C CA . ALA A 1 196 ? -11.490 4.829 20.450 1.00 89.88 196 ALA A CA 1
ATOM 1472 C C . ALA A 1 196 ? -12.945 5.248 20.178 1.00 89.88 196 ALA A C 1
ATOM 1474 O O . ALA A 1 196 ? -13.327 6.352 20.559 1.00 89.88 196 ALA A O 1
ATOM 1475 N N . VAL A 1 197 ? -13.771 4.365 19.602 1.00 91.50 197 VAL A N 1
ATOM 1476 C CA . VAL A 1 197 ? -15.209 4.612 19.382 1.00 91.50 197 VAL A CA 1
ATOM 1477 C C . VAL A 1 197 ? -15.923 4.885 20.703 1.00 91.50 197 VAL A C 1
ATOM 1479 O O . VAL A 1 197 ? -16.613 5.895 20.823 1.00 91.50 197 VAL A O 1
ATOM 1482 N N . ALA A 1 198 ? -15.692 4.062 21.727 1.00 92.06 198 ALA A N 1
ATOM 1483 C CA . ALA A 1 198 ? -16.294 4.264 23.043 1.00 92.06 198 ALA A CA 1
ATOM 1484 C C . ALA A 1 198 ? -15.887 5.611 23.671 1.00 92.06 198 ALA A C 1
ATOM 1486 O O . ALA A 1 198 ? -16.680 6.252 24.360 1.00 92.06 198 ALA A O 1
ATOM 1487 N N . GLN A 1 199 ? -14.652 6.069 23.439 1.00 90.38 199 GLN A N 1
ATOM 1488 C CA . GLN A 1 199 ? -14.216 7.395 23.878 1.00 90.38 199 GLN A CA 1
ATOM 1489 C C . GLN A 1 199 ? -14.879 8.521 23.074 1.00 90.38 199 GLN A C 1
ATOM 1491 O O . GLN A 1 199 ? -15.267 9.526 23.665 1.00 90.38 199 GLN A O 1
ATOM 1496 N N . MET A 1 200 ? -15.025 8.363 21.757 1.00 89.12 200 MET A N 1
ATOM 1497 C CA . MET A 1 200 ? -15.709 9.337 20.900 1.00 89.12 200 MET A CA 1
ATOM 1498 C C . MET A 1 200 ? -17.185 9.478 21.282 1.00 89.12 200 MET A C 1
ATOM 1500 O O . MET A 1 200 ? -17.664 10.598 21.405 1.00 89.12 200 MET A O 1
ATOM 1504 N N . GLN A 1 201 ? -17.874 8.374 21.575 1.00 90.56 201 GLN A N 1
ATOM 1505 C CA . GLN A 1 201 ? -19.257 8.385 22.062 1.00 90.56 201 GLN A CA 1
ATOM 1506 C C . GLN A 1 201 ? -19.394 9.154 23.386 1.00 90.56 201 GLN A C 1
ATOM 1508 O O . GLN A 1 201 ? -20.258 10.016 23.513 1.00 90.56 201 GLN A O 1
ATOM 1513 N N . ARG A 1 202 ? -18.477 8.949 24.343 1.00 90.50 202 ARG A N 1
ATOM 1514 C CA . ARG A 1 202 ? -18.448 9.746 25.587 1.00 90.50 202 ARG A CA 1
ATOM 1515 C C . ARG A 1 202 ? -18.203 11.236 25.343 1.00 90.50 202 ARG A C 1
ATOM 1517 O O . ARG A 1 202 ? -18.690 12.072 26.099 1.00 90.50 202 ARG A O 1
ATOM 1524 N N . ASN A 1 203 ? -17.406 11.581 24.333 1.00 87.06 203 ASN A N 1
ATOM 1525 C CA . ASN A 1 203 ? -17.160 12.977 23.974 1.00 87.06 203 ASN A CA 1
ATOM 1526 C C . ASN A 1 203 ? -18.389 13.603 23.294 1.00 87.06 203 ASN A C 1
ATOM 1528 O O . ASN A 1 203 ? -18.688 14.763 23.560 1.00 87.06 203 ASN A O 1
ATOM 1532 N N . LEU A 1 204 ? -19.125 12.828 22.493 1.00 88.56 204 LEU A N 1
ATOM 1533 C CA . LEU A 1 204 ? -20.364 13.247 21.838 1.00 88.56 204 LEU A CA 1
ATOM 1534 C C . LEU A 1 204 ? -21.440 13.633 22.861 1.00 88.56 204 LEU A C 1
ATOM 1536 O O . LEU A 1 204 ? -22.074 14.676 22.727 1.00 88.56 204 LEU A O 1
ATOM 1540 N N . GLU A 1 205 ? -21.596 12.837 23.922 1.00 87.88 205 GLU A N 1
ATOM 1541 C CA . GLU A 1 205 ? -22.520 13.126 25.031 1.00 87.88 205 GLU A CA 1
ATOM 1542 C C . GLU A 1 205 ? -22.197 14.448 25.746 1.00 87.88 205 GLU A C 1
ATOM 1544 O O . GLU A 1 205 ? -23.085 15.100 26.294 1.00 87.88 205 GLU A O 1
ATOM 1549 N N . ARG A 1 206 ? -20.921 14.853 25.740 1.00 86.81 206 ARG A N 1
ATOM 1550 C CA . ARG A 1 206 ? -20.426 16.084 26.375 1.00 86.81 206 ARG A CA 1
ATOM 1551 C C . ARG A 1 206 ? -20.415 17.288 25.437 1.00 86.81 206 ARG A C 1
ATOM 1553 O O . ARG A 1 206 ? -20.177 18.401 25.903 1.00 86.81 206 ARG A O 1
ATOM 1560 N N . ALA A 1 207 ? -20.627 17.083 24.139 1.00 84.06 207 ALA A N 1
ATOM 1561 C CA . ALA A 1 207 ? -20.643 18.162 23.166 1.00 84.06 207 ALA A CA 1
ATOM 1562 C C . ALA A 1 207 ? -21.867 19.061 23.388 1.00 84.06 207 ALA A C 1
ATOM 1564 O O . ALA A 1 207 ? -22.970 18.594 23.681 1.00 84.06 207 ALA A O 1
ATOM 1565 N N . THR A 1 208 ? -21.678 20.368 23.245 1.00 83.19 208 THR A N 1
ATOM 1566 C CA . THR A 1 208 ? -22.723 21.374 23.493 1.00 83.19 208 THR A CA 1
ATOM 1567 C C . THR A 1 208 ? -23.351 21.914 22.211 1.00 83.19 208 THR A C 1
ATOM 1569 O O . THR A 1 208 ? -24.480 22.391 22.259 1.00 83.19 208 THR A O 1
ATOM 1572 N N . SER A 1 209 ? -22.659 21.803 21.076 1.00 89.44 209 SER A N 1
ATOM 1573 C CA . SER A 1 209 ? -23.123 22.242 19.756 1.00 89.44 209 SER A CA 1
ATOM 1574 C C . SER A 1 209 ? -23.752 21.088 18.974 1.00 89.44 209 SER A C 1
ATOM 1576 O O . SER A 1 209 ? -23.171 20.004 18.887 1.00 89.44 209 SER A O 1
ATOM 1578 N N . ASP A 1 210 ? -24.919 21.319 18.373 1.00 85.06 210 ASP A N 1
ATOM 1579 C CA . ASP A 1 210 ? -25.605 20.320 17.543 1.00 85.06 210 ASP A CA 1
ATOM 1580 C C . ASP A 1 210 ? -24.867 20.047 16.222 1.00 85.06 210 ASP A C 1
ATOM 1582 O O . ASP A 1 210 ? -24.883 18.919 15.726 1.00 85.06 210 ASP A O 1
ATOM 1586 N N . GLU A 1 211 ? -24.150 21.040 15.685 1.00 84.88 211 GLU A N 1
ATOM 1587 C CA . GLU A 1 211 ? -23.307 20.867 14.497 1.00 84.88 211 GLU A CA 1
ATOM 1588 C C . GLU A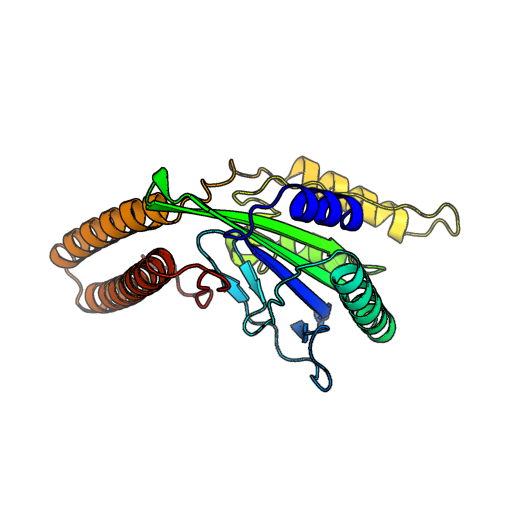 1 211 ? -22.110 19.949 14.794 1.00 84.88 211 GLU A C 1
ATOM 1590 O O . GLU A 1 211 ? -21.827 19.017 14.036 1.00 84.88 211 GLU A O 1
ATOM 1595 N N . ASP A 1 212 ? -21.449 20.158 15.935 1.00 83.38 212 ASP A N 1
ATOM 1596 C CA . ASP A 1 212 ? -20.314 19.330 16.355 1.00 83.38 212 ASP A CA 1
ATOM 1597 C C . ASP A 1 212 ? -20.761 17.904 16.669 1.00 83.38 212 ASP A C 1
ATOM 1599 O O . ASP A 1 212 ? -20.055 16.945 16.349 1.00 83.38 212 ASP A O 1
ATOM 1603 N N . LYS A 1 213 ? -21.966 17.745 17.234 1.00 87.31 213 LYS A N 1
ATOM 1604 C CA . LYS A 1 213 ? -22.573 16.429 17.446 1.00 87.31 213 LYS A CA 1
ATOM 1605 C C . LYS A 1 213 ? -22.819 15.700 16.135 1.00 87.31 213 LYS A C 1
ATOM 1607 O O . LYS A 1 213 ? -22.442 14.538 16.021 1.00 87.31 213 LYS A O 1
ATOM 1612 N N . ALA A 1 214 ? -23.410 16.364 15.142 1.00 87.44 214 ALA A N 1
ATOM 1613 C CA . ALA A 1 214 ? -23.679 15.751 13.845 1.00 87.44 214 ALA A CA 1
ATOM 1614 C C . ALA A 1 214 ? -22.381 15.314 13.143 1.00 87.44 214 ALA A C 1
ATOM 1616 O O . ALA A 1 214 ? -22.284 14.179 12.670 1.00 87.44 214 ALA A O 1
ATOM 1617 N N . LYS A 1 215 ? -21.350 16.172 13.145 1.00 85.31 215 LYS A N 1
ATOM 1618 C CA . LYS A 1 215 ? -20.022 15.834 12.603 1.00 85.31 215 LYS A CA 1
ATOM 1619 C C . LYS A 1 215 ? -19.404 14.650 13.349 1.00 85.31 215 LYS A C 1
ATOM 1621 O O . LYS A 1 215 ? -18.982 13.678 12.724 1.00 85.31 215 LYS A O 1
ATOM 1626 N N . MET A 1 216 ? -19.377 14.702 14.682 1.00 87.00 216 MET A N 1
ATOM 1627 C CA . MET A 1 216 ? -18.812 13.641 15.519 1.00 87.00 216 MET A CA 1
ATOM 1628 C C . MET A 1 216 ? -19.554 12.309 15.351 1.00 87.00 216 MET A C 1
ATOM 1630 O O . MET A 1 216 ? -18.902 11.267 15.279 1.00 87.00 216 MET A O 1
ATOM 1634 N N . GLN A 1 217 ? -20.880 12.334 15.198 1.00 89.69 217 GLN A N 1
ATOM 1635 C CA . GLN A 1 217 ? -21.679 11.145 14.911 1.00 89.69 217 GLN A CA 1
ATOM 1636 C C . GLN A 1 217 ? -21.302 10.520 13.563 1.00 89.69 217 GLN A C 1
ATOM 1638 O O . GLN A 1 217 ? -21.015 9.328 13.517 1.00 89.69 217 GLN A O 1
ATOM 1643 N N . GLY A 1 218 ? -21.183 11.311 12.490 1.00 87.75 218 GLY A N 1
ATOM 1644 C CA . GLY A 1 218 ? -20.759 10.790 11.184 1.00 87.75 218 GLY A CA 1
ATOM 1645 C C . GLY A 1 218 ? -19.370 10.131 11.215 1.00 87.75 218 GLY A C 1
ATOM 1646 O O . GLY A 1 218 ? -19.128 9.113 10.552 1.00 87.75 218 GLY A O 1
ATOM 1647 N N . TYR A 1 219 ? -18.452 10.652 12.038 1.00 85.62 219 TYR A N 1
ATOM 1648 C CA . TYR A 1 219 ? -17.158 10.002 12.269 1.00 85.62 219 TYR A CA 1
ATOM 1649 C C . TYR A 1 219 ? -17.292 8.689 13.037 1.00 85.62 219 TYR A C 1
ATOM 1651 O O . TYR A 1 219 ? -16.653 7.706 12.656 1.00 85.62 219 TYR A O 1
ATOM 1659 N N . ILE A 1 220 ? -18.112 8.656 14.089 1.00 90.94 220 ILE A N 1
ATOM 1660 C CA . ILE A 1 220 ? -18.391 7.436 14.854 1.00 90.94 220 ILE A CA 1
ATOM 1661 C C . ILE A 1 220 ? -18.972 6.361 13.933 1.00 90.94 220 ILE A C 1
ATOM 1663 O O . ILE A 1 220 ? -18.483 5.233 13.958 1.00 90.94 220 ILE A O 1
ATOM 1667 N N . ASP A 1 221 ? -19.924 6.707 13.070 1.00 91.75 221 ASP A N 1
ATOM 1668 C CA . ASP A 1 221 ? -20.548 5.770 12.131 1.00 91.75 221 ASP A CA 1
ATOM 1669 C C . ASP A 1 221 ? -19.512 5.197 11.153 1.00 91.75 221 ASP A C 1
ATOM 1671 O O . ASP A 1 221 ? -19.424 3.984 10.952 1.00 91.75 221 ASP A O 1
ATOM 1675 N N . THR A 1 222 ? -18.641 6.056 10.613 1.00 90.12 222 THR A N 1
ATOM 1676 C CA . THR A 1 222 ? -17.560 5.640 9.705 1.00 90.12 222 THR A CA 1
ATOM 1677 C C . THR A 1 222 ? -16.580 4.677 10.382 1.00 90.12 222 THR A C 1
ATOM 1679 O O . THR A 1 222 ? -16.165 3.677 9.791 1.00 90.12 222 THR A O 1
ATOM 1682 N N . VAL A 1 223 ? -16.171 4.974 11.620 1.00 90.94 223 VAL A N 1
ATOM 1683 C CA . VAL A 1 223 ? -15.227 4.133 12.371 1.00 90.94 223 VAL A CA 1
ATOM 1684 C C . VAL A 1 223 ? -15.895 2.833 12.832 1.00 90.94 223 VAL A C 1
ATOM 1686 O O . VAL A 1 223 ? -15.249 1.787 12.828 1.00 90.94 223 VAL A O 1
ATOM 1689 N N . THR A 1 224 ? -17.186 2.861 13.155 1.00 93.00 224 THR A N 1
ATOM 1690 C CA . THR A 1 224 ? -17.964 1.667 13.516 1.00 93.00 224 THR A CA 1
ATOM 1691 C C . THR A 1 224 ? -18.076 0.713 12.328 1.00 93.00 224 THR A C 1
ATOM 1693 O O . THR A 1 224 ? -17.723 -0.457 12.456 1.00 93.00 224 THR A O 1
ATOM 1696 N N . LEU A 1 225 ? -18.401 1.223 11.135 1.00 92.06 225 LEU A N 1
ATOM 1697 C CA . LEU A 1 225 ? -18.400 0.428 9.902 1.00 92.06 225 LEU A CA 1
ATOM 1698 C C . LEU A 1 225 ? -17.022 -0.195 9.612 1.00 92.06 225 LEU A C 1
ATOM 1700 O O . LEU A 1 225 ? -16.923 -1.310 9.096 1.00 92.06 225 LEU A O 1
ATOM 1704 N N . MET A 1 226 ? -15.939 0.520 9.931 1.00 92.44 226 MET A N 1
ATOM 1705 C CA . MET A 1 226 ? -14.576 0.000 9.797 1.00 92.44 226 MET A CA 1
ATOM 1706 C C . MET A 1 226 ? -14.325 -1.194 10.721 1.00 92.44 226 MET A C 1
ATOM 1708 O O . MET A 1 226 ? -13.748 -2.186 10.279 1.00 92.44 226 MET A O 1
ATOM 1712 N N . VAL A 1 227 ? -14.791 -1.117 11.968 1.00 93.81 227 VAL A N 1
ATOM 1713 C CA . VAL A 1 227 ? -14.716 -2.212 12.943 1.00 93.81 227 VAL A CA 1
ATOM 1714 C C . VAL A 1 227 ? -15.525 -3.421 12.473 1.00 93.81 227 VAL A C 1
ATOM 1716 O O . VAL A 1 227 ? -14.977 -4.518 12.409 1.00 93.81 227 VAL A O 1
ATOM 1719 N N . GLU A 1 228 ? -16.774 -3.223 12.050 1.00 94.75 228 GLU A N 1
ATOM 1720 C CA . GLU A 1 228 ? -17.650 -4.301 11.568 1.00 94.75 228 GLU A CA 1
ATOM 1721 C C . GLU A 1 228 ? -17.045 -5.050 10.373 1.00 94.75 228 GLU A C 1
ATOM 1723 O O . GLU A 1 228 ? -16.978 -6.281 10.364 1.00 94.75 228 GLU A O 1
ATOM 1728 N N . LYS A 1 229 ? -16.529 -4.320 9.372 1.00 94.62 229 LYS A N 1
ATOM 1729 C CA . LYS A 1 229 ? -15.869 -4.943 8.212 1.00 94.62 229 LYS A CA 1
ATOM 1730 C C . LYS A 1 229 ? -14.595 -5.690 8.601 1.00 94.62 229 LYS A C 1
ATOM 1732 O O . LYS A 1 229 ? -14.299 -6.734 8.020 1.00 94.62 229 LYS A O 1
ATOM 1737 N N . SER A 1 230 ? -13.838 -5.168 9.561 1.00 94.62 230 SER A N 1
ATOM 1738 C CA . SER A 1 230 ? -12.642 -5.828 10.084 1.00 94.62 230 SER A CA 1
ATOM 1739 C C . SER A 1 230 ? -12.966 -7.102 10.864 1.00 94.62 230 SER A C 1
ATOM 1741 O O . SER A 1 230 ? -12.238 -8.081 10.732 1.00 94.62 230 SER A O 1
ATOM 1743 N N . GLU A 1 231 ? -14.061 -7.127 11.623 1.00 95.25 231 GLU A N 1
ATOM 1744 C CA . GLU A 1 231 ? -14.538 -8.316 12.341 1.00 95.25 231 GLU A CA 1
ATOM 1745 C C . GLU A 1 231 ? -15.039 -9.398 11.389 1.00 95.25 231 GLU A C 1
ATOM 1747 O O . GLU A 1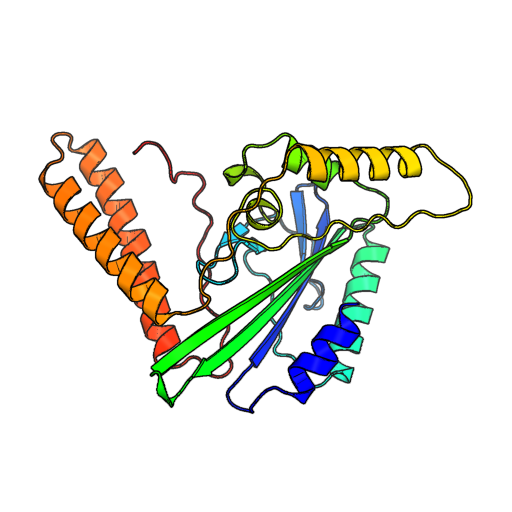 231 ? -14.653 -10.559 11.522 1.00 95.25 231 GLU A O 1
ATOM 1752 N N . ALA A 1 232 ? -15.829 -9.013 10.384 1.00 95.12 232 ALA A N 1
ATOM 1753 C CA . ALA A 1 232 ? -16.275 -9.930 9.342 1.00 95.12 232 ALA A CA 1
ATOM 1754 C C . ALA A 1 232 ? -15.087 -10.544 8.583 1.00 95.12 232 ALA A C 1
ATOM 1756 O O . ALA A 1 232 ? -15.089 -11.735 8.279 1.00 95.12 232 ALA A O 1
ATOM 1757 N N . TYR A 1 233 ? -14.048 -9.746 8.315 1.00 94.88 233 TYR A N 1
ATOM 1758 C CA . TYR A 1 233 ? -12.812 -10.243 7.717 1.00 94.88 233 TYR A CA 1
ATOM 1759 C C . TYR A 1 233 ? -12.042 -11.178 8.658 1.00 94.88 233 TYR A C 1
ATOM 1761 O O . TYR A 1 233 ? -11.564 -12.216 8.217 1.00 94.88 233 TYR A O 1
ATOM 1769 N N . LEU A 1 234 ? -11.927 -10.841 9.947 1.00 94.75 234 LEU A N 1
ATOM 1770 C CA . LEU A 1 234 ? -11.242 -11.683 10.933 1.00 94.75 234 LEU A CA 1
ATOM 1771 C C . LEU A 1 234 ? -11.909 -13.062 11.077 1.00 94.75 234 LEU A C 1
ATOM 1773 O O . LEU A 1 234 ? -11.213 -14.049 11.299 1.00 94.75 234 LEU A O 1
ATOM 1777 N N . ALA A 1 235 ? -13.234 -13.132 10.928 1.00 94.19 235 ALA A N 1
ATOM 1778 C CA . ALA A 1 235 ? -13.987 -14.381 10.988 1.00 94.19 235 ALA A CA 1
ATOM 1779 C C . ALA A 1 235 ? -13.753 -15.303 9.776 1.00 94.19 235 ALA A C 1
ATOM 1781 O O . ALA A 1 235 ? -13.838 -16.520 9.919 1.00 94.19 235 ALA A O 1
ATOM 1782 N N . ASP A 1 236 ? -13.464 -14.742 8.598 1.00 92.88 236 ASP A N 1
ATOM 1783 C CA . ASP A 1 236 ? -13.226 -15.509 7.369 1.00 92.88 236 ASP A CA 1
ATOM 1784 C C . ASP A 1 236 ? -12.198 -14.808 6.450 1.00 92.88 236 ASP A C 1
ATOM 1786 O O . ASP A 1 236 ? -12.582 -14.176 5.452 1.00 92.88 236 ASP A O 1
ATOM 1790 N N . PRO A 1 237 ? -10.895 -14.886 6.799 1.00 90.81 237 PRO A N 1
ATOM 1791 C CA . PRO A 1 237 ? -9.819 -14.165 6.114 1.00 90.81 237 PRO A CA 1
ATOM 1792 C C . PRO A 1 237 ? -9.216 -14.932 4.932 1.00 90.81 237 PRO A C 1
ATOM 1794 O O . PRO A 1 237 ? -8.417 -14.371 4.179 1.00 90.81 237 PRO A O 1
ATOM 1797 N N . VAL A 1 238 ? -9.540 -16.221 4.790 1.00 88.00 238 VAL A N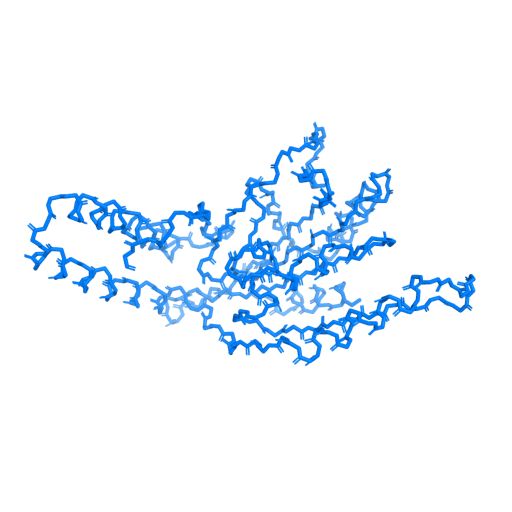 1
ATOM 1798 C CA . VAL A 1 238 ? -8.878 -17.110 3.833 1.00 88.00 238 VAL A CA 1
ATOM 1799 C C . VAL A 1 238 ? -9.149 -16.619 2.419 1.00 88.00 238 VAL A C 1
ATOM 1801 O O . VAL A 1 238 ? -10.289 -16.397 2.023 1.00 88.00 238 VAL A O 1
ATOM 1804 N N . ASP A 1 239 ? -8.071 -16.439 1.659 1.00 86.50 239 ASP A N 1
ATOM 1805 C CA . ASP A 1 239 ? -8.094 -16.027 0.253 1.00 86.50 239 ASP A CA 1
ATOM 1806 C C . ASP A 1 239 ? -8.762 -14.678 -0.025 1.00 86.50 239 ASP A C 1
ATOM 1808 O O . ASP A 1 239 ? -9.065 -14.354 -1.175 1.00 86.50 239 ASP A O 1
ATOM 1812 N N . LYS A 1 240 ? -8.908 -13.844 1.008 1.00 92.00 240 LYS A N 1
ATOM 1813 C CA . LYS A 1 240 ? -9.486 -12.508 0.893 1.00 92.00 240 LYS A CA 1
ATOM 1814 C C . LYS A 1 240 ? -8.466 -11.425 1.183 1.00 92.00 240 LYS A C 1
ATOM 1816 O O . LYS A 1 240 ? -7.553 -11.570 1.990 1.00 92.00 240 LYS A O 1
ATOM 1821 N N . MET A 1 241 ? -8.665 -10.299 0.516 1.00 94.38 241 MET A N 1
ATOM 1822 C CA . MET A 1 241 ? -7.888 -9.096 0.748 1.00 94.38 241 MET A CA 1
ATOM 1823 C C . MET A 1 241 ? -8.424 -8.366 1.994 1.00 94.38 241 MET A C 1
ATOM 1825 O O . MET A 1 241 ? -9.643 -8.194 2.097 1.00 94.38 241 MET A O 1
ATOM 1829 N N . PRO A 1 242 ? -7.566 -7.902 2.927 1.00 94.19 242 PRO A N 1
ATOM 1830 C CA . PRO A 1 242 ? -8.016 -7.084 4.046 1.00 94.19 242 PRO A CA 1
ATOM 1831 C C . PRO A 1 242 ? -8.754 -5.821 3.573 1.00 94.19 242 PRO A C 1
ATOM 1833 O O . PRO A 1 242 ? -8.398 -5.253 2.533 1.00 94.19 242 PRO A O 1
ATOM 1836 N N . PRO A 1 243 ? -9.750 -5.337 4.336 1.00 94.12 243 PRO A N 1
ATOM 1837 C CA . PRO A 1 243 ? -10.586 -4.228 3.909 1.00 94.12 243 PRO A CA 1
ATOM 1838 C C . PRO A 1 243 ? -9.788 -2.927 3.757 1.00 94.12 243 PRO A C 1
ATOM 1840 O O . PRO A 1 243 ? -8.838 -2.637 4.497 1.00 94.12 243 PRO A O 1
ATOM 1843 N N . THR A 1 244 ? -10.227 -2.121 2.794 1.00 94.06 244 THR A N 1
ATOM 1844 C CA . THR A 1 244 ? -9.761 -0.753 2.573 1.00 94.06 244 THR A CA 1
ATOM 1845 C C . THR A 1 244 ? -10.936 0.208 2.672 1.00 94.06 244 THR A C 1
ATOM 1847 O O . THR A 1 244 ? -12.087 -0.167 2.443 1.00 94.06 244 THR A O 1
ATOM 1850 N N . PHE A 1 245 ? -10.643 1.451 3.036 1.00 92.25 245 PHE A N 1
ATOM 1851 C CA . PHE A 1 245 ? -11.652 2.478 3.269 1.00 92.25 245 PHE A CA 1
ATOM 1852 C C . PHE A 1 245 ? -11.260 3.755 2.531 1.00 92.25 245 PHE A C 1
ATOM 1854 O O . PHE A 1 245 ? -10.061 4.046 2.477 1.00 92.25 245 PHE A O 1
ATOM 1861 N N . PRO A 1 246 ? -12.215 4.527 1.988 1.00 89.50 246 PRO A N 1
ATOM 1862 C CA . PRO A 1 246 ? -11.919 5.814 1.372 1.00 89.50 246 PRO A CA 1
ATOM 1863 C C . PRO A 1 246 ? -11.058 6.687 2.284 1.00 89.50 246 PRO A C 1
ATOM 1865 O O . PRO A 1 246 ? -11.299 6.794 3.492 1.00 89.50 246 PRO A O 1
ATOM 1868 N N . HIS A 1 247 ? -10.011 7.288 1.721 1.00 77.69 247 HIS A N 1
ATOM 1869 C CA . HIS A 1 247 ? -9.197 8.238 2.461 1.00 77.69 247 HIS A CA 1
ATOM 1870 C C . HIS A 1 247 ? -9.982 9.546 2.625 1.00 77.69 247 HIS A C 1
ATOM 1872 O O . HIS A 1 247 ? -9.901 10.438 1.784 1.00 77.69 247 HIS A O 1
ATOM 1878 N N . ASN A 1 248 ? -10.757 9.662 3.707 1.00 62.03 248 ASN A N 1
ATOM 1879 C CA . ASN A 1 248 ? -11.500 10.885 4.013 1.00 62.03 248 ASN A CA 1
ATOM 1880 C C . ASN A 1 248 ? -10.520 12.043 4.258 1.00 62.03 248 ASN A C 1
ATOM 1882 O O . ASN A 1 248 ? -9.937 12.158 5.340 1.00 62.03 248 ASN A O 1
ATOM 1886 N N . ARG A 1 249 ? -10.356 12.911 3.250 1.00 49.72 249 ARG A N 1
ATOM 1887 C CA . ARG A 1 249 ? -9.589 14.167 3.348 1.00 49.72 249 ARG A CA 1
ATOM 1888 C C . ARG A 1 249 ? -10.175 15.120 4.396 1.00 49.72 249 ARG A C 1
ATOM 1890 O O . ARG A 1 249 ? -9.434 15.893 4.991 1.00 49.72 249 ARG A O 1
ATOM 1897 N N . GLU A 1 250 ? -11.466 14.986 4.685 1.00 40.34 250 GLU A N 1
ATOM 1898 C CA . GLU A 1 250 ? -12.219 15.789 5.657 1.00 40.34 250 GLU A CA 1
ATOM 1899 C C . GLU A 1 250 ? -11.988 15.397 7.121 1.00 40.34 250 GLU A C 1
ATOM 1901 O O . GLU A 1 250 ? -12.621 15.954 8.002 1.00 40.34 250 GLU A O 1
ATOM 1906 N N . ARG A 1 251 ? -11.068 14.470 7.425 1.00 46.38 251 ARG A N 1
ATOM 1907 C CA . ARG A 1 251 ? -10.800 13.950 8.783 1.00 46.38 251 ARG A CA 1
ATOM 1908 C C . ARG A 1 251 ? -10.475 14.987 9.882 1.00 46.38 251 ARG A C 1
ATOM 1910 O O . ARG A 1 251 ? -10.091 14.545 10.965 1.00 46.38 251 ARG A O 1
ATOM 1917 N N . ARG A 1 252 ? -10.492 16.308 9.647 1.00 41.56 252 ARG A N 1
ATOM 1918 C CA . ARG A 1 252 ? -9.914 17.294 10.580 1.00 41.56 252 ARG A CA 1
ATOM 1919 C C . ARG A 1 252 ? -10.521 18.698 10.549 1.00 41.56 252 ARG A C 1
ATOM 1921 O O . ARG A 1 252 ? -9.866 19.622 10.083 1.00 41.56 252 ARG A O 1
ATOM 1928 N N . GLU A 1 253 ? -11.647 18.857 11.228 1.00 27.55 253 GLU A N 1
ATOM 1929 C CA . GLU A 1 253 ? -11.863 20.019 12.110 1.00 27.55 253 GLU A CA 1
ATOM 1930 C C . GLU A 1 253 ? -12.491 19.572 13.446 1.00 27.55 253 GLU A C 1
ATOM 1932 O O . GLU A 1 253 ? -13.458 20.160 13.912 1.00 27.55 253 GLU A O 1
ATOM 1937 N N . LEU A 1 254 ? -11.969 18.497 14.055 1.00 30.61 254 LEU A N 1
ATOM 1938 C CA . LEU A 1 254 ? -12.277 18.115 15.442 1.00 30.61 254 LEU A CA 1
ATOM 1939 C C . LEU A 1 254 ? -10.983 17.915 16.233 1.00 30.61 254 LEU A C 1
ATOM 1941 O O . LEU A 1 254 ? -10.055 17.278 15.675 1.00 30.61 254 LEU A O 1
#

Organism: NCBI:txid1808958